Protein AF-A0A3D5K126-F1 (afdb_monomer_lite)

Secondary structure (DSSP, 8-state):
-HHHHHHHHHHHHHTTT--GGGS-GGGT--GGGTT-GGGHHHHHHHTHHHH--GGGGS-TT-TTS---SB--SSPPSSGGGGT--BGGGSGGGS--B-EETT--TT-TTSEEEEBS-EEETTEEGGG-SS-EEEE--S---TT--EEE-HHHHTTEEEEEETTS-EEEEEHHHHHHHHHH---SS-EEEEPP--

Sequence (194 aa):
MKQIGVATRIYATDNQDRFPWQVPSVEGGSADSLGKYKENWVHWQSLSNELSNPKVVRSPRDSNRNQANSFATKKPKGAAGRTVVPFGLKGNYSFSYTIGSEADESKPNNILSATRNIVFGKYNNDSDSKGAIKKLGKRFTGKSTVSWTESLHENQGNILLSDSSVQQASSSKLEQYLVDSSAKDNEMLFPAGK

pLDDT: mean 94.63, std 3.06, range [80.62, 98.31]

Foldseek 3Di:
DLLVLQLQCVVCVVVVQDGQLRDDVVVLGNVVCPPPLLQQLVSVLSSCVSSVALCVQADPLQPQAQRFGHCALDQDPDPSSVPGRHLNPQRLRHGQKKAQSQATLVFQLQFGIKGQQKDFQPDGQLQFARWDKAQLAQDCDDSGAMWGDCSGPHGWMWTQTNPSDIDIDHSVRVSVSRNPGPGGRSIITHGRND

Structure (mmCIF, N/CA/C/O backbone):
data_AF-A0A3D5K126-F1
#
_entry.id   AF-A0A3D5K126-F1
#
loop_
_atom_site.group_PDB
_atom_site.id
_atom_site.type_symbol
_atom_site.label_atom_id
_atom_site.label_alt_id
_atom_site.label_comp_id
_atom_site.label_asym_id
_atom_site.label_entity_id
_atom_site.label_seq_id
_atom_site.pdbx_PDB_ins_code
_atom_site.Cartn_x
_atom_site.Cartn_y
_atom_site.Cartn_z
_atom_site.occupancy
_atom_site.B_iso_or_equiv
_atom_site.auth_seq_id
_atom_site.auth_comp_id
_atom_site.auth_asym_id
_atom_site.auth_atom_id
_atom_site.pdbx_PDB_model_num
ATOM 1 N N . MET A 1 1 ? -8.185 -2.822 -7.812 1.00 90.69 1 MET A N 1
ATOM 2 C CA . MET A 1 1 ? -7.902 -3.707 -6.656 1.00 90.69 1 MET A CA 1
ATOM 3 C C . MET A 1 1 ? -8.057 -5.193 -6.969 1.00 90.69 1 MET A C 1
ATOM 5 O O . MET A 1 1 ? -7.112 -5.900 -6.688 1.00 90.69 1 MET A O 1
ATOM 9 N N . LYS A 1 2 ? -9.131 -5.696 -7.604 1.00 93.44 2 LYS A N 1
ATOM 10 C CA . LYS A 1 2 ? -9.202 -7.139 -7.960 1.00 93.44 2 LYS A CA 1
ATOM 11 C C . LYS A 1 2 ? -7.990 -7.637 -8.767 1.00 93.44 2 LYS A C 1
ATOM 13 O O . LYS A 1 2 ? -7.388 -8.635 -8.409 1.00 93.44 2 LYS A O 1
ATOM 18 N N . GLN A 1 3 ? -7.583 -6.882 -9.791 1.00 94.19 3 GLN A N 1
ATOM 19 C CA . GLN A 1 3 ? -6.365 -7.171 -10.567 1.00 94.19 3 GLN A CA 1
ATOM 20 C C . GLN A 1 3 ? -5.084 -7.160 -9.714 1.00 94.19 3 GLN A C 1
ATOM 22 O O . GLN A 1 3 ? -4.168 -7.913 -10.004 1.00 94.19 3 GLN A O 1
ATOM 27 N N . ILE A 1 4 ? -5.038 -6.344 -8.652 1.00 96.25 4 ILE A N 1
ATOM 28 C CA . ILE A 1 4 ? -3.918 -6.328 -7.704 1.00 96.25 4 ILE A CA 1
ATOM 29 C C . ILE A 1 4 ? -3.858 -7.653 -6.946 1.00 96.25 4 ILE A C 1
ATOM 31 O O . ILE A 1 4 ? -2.803 -8.265 -6.927 1.00 96.25 4 ILE A O 1
ATOM 35 N N . GL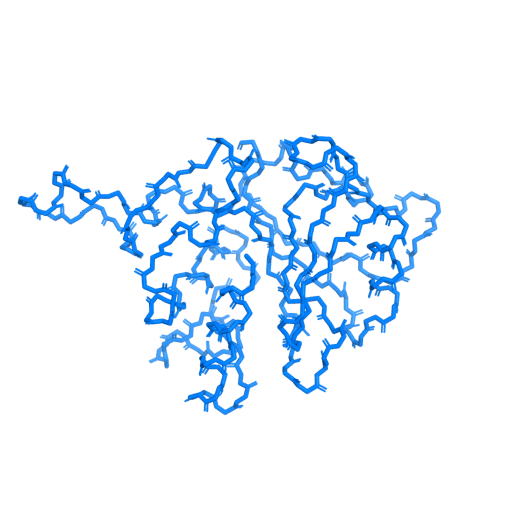Y A 1 5 ? -4.990 -8.105 -6.391 1.00 95.31 5 GLY A N 1
ATOM 36 C CA . GLY A 1 5 ? -5.075 -9.385 -5.681 1.00 95.31 5 GLY A CA 1
ATOM 37 C C . GLY A 1 5 ? -4.636 -10.562 -6.551 1.00 95.31 5 GLY A C 1
ATOM 38 O O . GLY A 1 5 ? -3.767 -11.339 -6.165 1.00 95.31 5 GLY A O 1
ATOM 39 N N . VAL A 1 6 ? -5.167 -10.633 -7.776 1.00 94.75 6 VAL A N 1
ATOM 40 C CA . VAL A 1 6 ? -4.784 -11.672 -8.743 1.00 94.75 6 VAL A CA 1
ATOM 41 C C . VAL A 1 6 ? -3.282 -11.636 -9.026 1.00 94.75 6 VAL A C 1
ATOM 43 O O . VAL A 1 6 ? -2.631 -12.668 -8.917 1.00 94.75 6 VAL A O 1
ATOM 46 N N . ALA A 1 7 ? -2.714 -10.463 -9.318 1.00 96.12 7 ALA A N 1
ATOM 47 C CA . ALA A 1 7 ? -1.281 -10.334 -9.578 1.00 96.12 7 ALA A CA 1
ATOM 48 C C . ALA A 1 7 ? -0.422 -10.744 -8.372 1.00 96.12 7 ALA A C 1
ATOM 50 O O . ALA A 1 7 ? 0.566 -11.450 -8.543 1.00 96.12 7 ALA A O 1
ATOM 51 N N . THR A 1 8 ? -0.812 -10.366 -7.150 1.00 95.44 8 THR A N 1
ATOM 52 C CA . THR A 1 8 ? -0.094 -10.782 -5.936 1.00 95.44 8 THR A CA 1
ATOM 53 C C . THR A 1 8 ? -0.130 -12.288 -5.708 1.00 95.44 8 THR A C 1
ATOM 55 O O . THR A 1 8 ? 0.854 -12.834 -5.225 1.00 95.44 8 THR A O 1
ATOM 58 N N . ARG A 1 9 ? -1.222 -12.969 -6.078 1.00 93.50 9 ARG A N 1
ATOM 59 C CA . ARG A 1 9 ? -1.324 -14.433 -5.962 1.00 93.50 9 ARG A CA 1
ATOM 60 C C . ARG A 1 9 ? -0.564 -15.170 -7.055 1.00 93.50 9 ARG A C 1
ATOM 62 O O . ARG A 1 9 ? 0.047 -16.190 -6.764 1.00 93.50 9 ARG A O 1
ATOM 69 N N . ILE A 1 10 ? -0.561 -14.646 -8.283 1.00 95.00 10 ILE A N 1
ATOM 70 C CA . ILE A 1 10 ? 0.295 -15.171 -9.358 1.00 95.00 10 ILE A CA 1
ATOM 71 C C . ILE A 1 10 ? 1.757 -15.099 -8.909 1.00 95.00 10 ILE A C 1
ATOM 73 O O . ILE A 1 10 ? 2.440 -16.115 -8.909 1.00 95.00 10 ILE A O 1
ATOM 77 N N . TYR A 1 11 ? 2.191 -13.938 -8.406 1.00 96.12 11 TYR A N 1
ATOM 78 C CA . TYR A 1 11 ? 3.535 -13.786 -7.854 1.00 96.12 11 TYR A CA 1
ATOM 79 C C . TYR A 1 11 ? 3.814 -14.797 -6.733 1.00 96.12 11 TYR A C 1
ATOM 81 O O . TYR A 1 11 ? 4.848 -15.456 -6.754 1.00 96.12 11 TYR A O 1
ATOM 89 N N . ALA A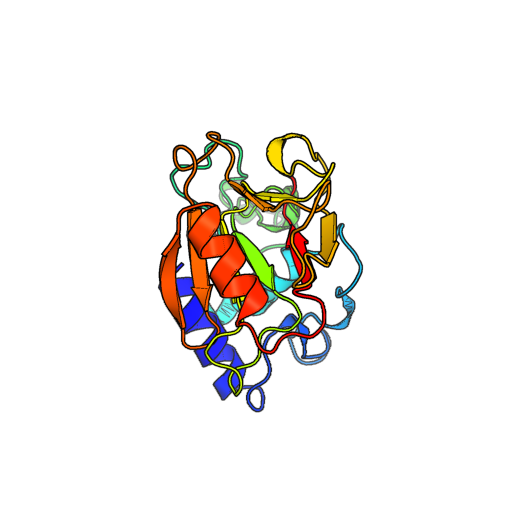 1 12 ? 2.901 -14.940 -5.766 1.00 94.81 12 ALA A N 1
ATOM 90 C CA . ALA A 1 12 ? 3.073 -15.869 -4.648 1.00 94.81 12 ALA A CA 1
ATOM 91 C C . ALA A 1 12 ? 3.214 -17.326 -5.115 1.00 94.81 12 ALA A C 1
ATOM 93 O O . ALA A 1 12 ? 4.108 -18.028 -4.646 1.00 94.81 12 ALA A O 1
ATOM 94 N N . THR A 1 13 ? 2.409 -17.741 -6.098 1.00 94.25 13 THR A N 1
ATOM 95 C CA . THR A 1 13 ? 2.469 -19.086 -6.699 1.00 94.25 13 THR A CA 1
ATOM 96 C C . THR A 1 13 ? 3.865 -19.386 -7.253 1.00 94.25 13 THR A C 1
ATOM 98 O O . THR A 1 13 ? 4.392 -20.478 -7.050 1.00 94.25 13 THR A O 1
ATOM 101 N N . ASP A 1 14 ? 4.499 -18.397 -7.887 1.00 94.31 14 ASP A N 1
ATOM 102 C CA . ASP A 1 14 ? 5.842 -18.533 -8.458 1.00 94.31 14 ASP A CA 1
ATOM 103 C C . ASP A 1 14 ? 6.970 -18.367 -7.415 1.00 94.31 14 ASP A C 1
ATOM 105 O O . ASP A 1 14 ? 8.129 -18.668 -7.699 1.00 94.31 14 ASP A O 1
ATOM 109 N N . ASN A 1 15 ? 6.652 -17.916 -6.194 1.00 95.00 15 ASN A N 1
ATOM 110 C CA . ASN A 1 15 ? 7.618 -17.534 -5.157 1.00 95.00 15 ASN A CA 1
ATOM 111 C C . ASN A 1 15 ? 7.367 -18.220 -3.801 1.00 95.00 15 ASN A C 1
ATOM 113 O O . ASN A 1 15 ? 7.603 -17.626 -2.747 1.00 95.00 15 ASN A O 1
ATOM 117 N N . GLN A 1 16 ? 6.935 -19.486 -3.812 1.00 93.62 16 GLN A N 1
ATOM 118 C CA . GLN A 1 16 ? 6.742 -20.301 -2.598 1.00 93.62 16 GLN A CA 1
ATOM 119 C C . GLN A 1 16 ? 5.742 -19.676 -1.607 1.00 93.62 16 GLN A C 1
ATOM 121 O O . GLN A 1 16 ? 6.031 -19.554 -0.417 1.00 93.62 16 GLN A O 1
ATOM 126 N N . ASP A 1 17 ? 4.592 -19.231 -2.116 1.00 93.25 17 ASP A N 1
ATOM 127 C CA . ASP A 1 17 ? 3.492 -18.608 -1.366 1.00 93.25 17 ASP A CA 1
ATOM 128 C C . ASP A 1 17 ? 3.867 -17.276 -0.680 1.00 93.25 17 ASP A C 1
ATOM 130 O O . ASP A 1 17 ? 3.183 -16.802 0.231 1.00 93.25 17 ASP A O 1
ATOM 134 N N . ARG A 1 18 ? 4.965 -16.639 -1.116 1.00 94.69 18 ARG A N 1
ATOM 135 C CA . ARG A 1 18 ? 5.456 -15.368 -0.563 1.00 94.69 18 ARG A CA 1
ATOM 136 C C . ARG A 1 18 ? 5.094 -14.194 -1.458 1.00 94.69 18 ARG A C 1
ATOM 138 O O . ARG A 1 18 ? 5.371 -14.175 -2.654 1.00 94.69 18 ARG A O 1
ATOM 145 N N . PHE A 1 19 ? 4.554 -13.147 -0.851 1.00 95.75 19 PHE A N 1
ATOM 146 C CA . PHE A 1 19 ? 4.313 -11.875 -1.519 1.00 95.75 19 PHE A CA 1
ATOM 147 C C . PHE A 1 19 ? 5.617 -11.103 -1.785 1.00 95.75 19 PHE A C 1
ATOM 149 O O . PHE A 1 19 ? 6.633 -11.334 -1.123 1.00 95.75 19 PHE A O 1
ATOM 156 N N . PRO A 1 20 ? 5.613 -10.122 -2.708 1.00 96.25 20 PRO A N 1
ATOM 157 C CA . PRO A 1 20 ? 6.837 -9.448 -3.149 1.00 96.25 20 PRO A CA 1
ATOM 158 C C . PRO A 1 20 ? 7.653 -8.804 -2.029 1.00 96.25 20 PRO A C 1
ATOM 160 O O . PRO A 1 20 ? 8.878 -8.774 -2.088 1.00 96.25 20 PRO A O 1
ATOM 163 N N . TRP A 1 21 ? 7.005 -8.268 -0.995 1.00 96.44 21 TRP A N 1
ATOM 164 C CA . TRP A 1 21 ? 7.676 -7.650 0.158 1.00 96.44 21 TRP A CA 1
ATOM 165 C C . TRP A 1 21 ? 8.232 -8.663 1.164 1.00 96.44 21 TRP A C 1
ATOM 167 O O . TRP A 1 21 ? 8.882 -8.271 2.129 1.00 96.44 21 TRP A O 1
ATOM 177 N N . GLN A 1 22 ? 7.994 -9.953 0.945 1.00 96.25 22 GLN A N 1
ATOM 178 C CA . GLN A 1 22 ? 8.561 -11.040 1.730 1.00 96.25 22 GLN A CA 1
ATOM 179 C C . GLN A 1 22 ? 9.773 -11.662 1.034 1.00 96.25 22 GLN A C 1
ATOM 181 O O . GLN A 1 22 ? 10.537 -12.332 1.715 1.00 96.25 22 GLN A O 1
ATOM 186 N N . VAL A 1 23 ? 9.980 -11.434 -0.269 1.00 97.38 23 VAL A N 1
ATOM 187 C CA . VAL A 1 23 ? 11.073 -12.000 -1.084 1.00 97.38 23 VAL A CA 1
ATOM 188 C C . VAL A 1 23 ? 12.217 -10.978 -1.256 1.00 97.38 23 VAL A C 1
ATOM 190 O O . VAL A 1 23 ? 11.932 -9.793 -1.458 1.00 97.38 23 VAL A O 1
ATOM 193 N N . PRO A 1 24 ? 13.506 -11.368 -1.168 1.00 97.31 24 PRO A N 1
ATOM 194 C CA . PRO A 1 24 ? 14.645 -10.471 -1.401 1.00 97.31 24 PRO A CA 1
ATOM 195 C C . PRO A 1 24 ? 14.643 -9.833 -2.797 1.00 97.31 24 PRO A C 1
ATOM 197 O O . PRO A 1 24 ? 14.199 -10.439 -3.770 1.00 97.31 24 PRO A O 1
ATOM 200 N N . SER A 1 25 ? 15.196 -8.625 -2.936 1.00 95.44 25 SER A N 1
ATOM 201 C CA . SER A 1 25 ? 15.248 -7.934 -4.237 1.00 95.44 25 SER A CA 1
ATOM 202 C C . SER A 1 25 ? 16.105 -8.659 -5.276 1.00 95.44 25 SER A C 1
ATOM 204 O O . SER A 1 25 ? 15.803 -8.610 -6.466 1.00 95.44 25 SER A O 1
ATOM 206 N N . VAL A 1 26 ? 17.132 -9.388 -4.829 1.00 96.06 26 VAL A N 1
ATOM 207 C CA . VAL A 1 26 ? 17.982 -10.232 -5.688 1.00 96.06 26 VAL A CA 1
ATOM 208 C C . VAL A 1 26 ? 17.225 -11.404 -6.320 1.00 96.06 26 VAL A C 1
ATOM 210 O O . VAL A 1 26 ? 17.633 -11.889 -7.370 1.00 96.06 26 VAL A O 1
ATOM 213 N N . GLU A 1 27 ? 16.108 -11.815 -5.718 1.00 95.00 27 GLU A N 1
ATOM 214 C CA . GLU A 1 27 ? 15.200 -12.862 -6.207 1.00 95.00 27 GLU A CA 1
ATOM 215 C C . GLU A 1 27 ? 13.976 -12.266 -6.934 1.00 95.00 27 GLU A C 1
ATOM 217 O O . GLU A 1 27 ? 13.033 -12.975 -7.259 1.00 95.00 27 GLU A O 1
ATOM 222 N N . GLY A 1 28 ? 13.969 -10.955 -7.209 1.00 93.69 28 GLY A N 1
ATOM 223 C CA . GLY A 1 28 ? 12.852 -10.269 -7.872 1.00 93.69 28 GLY A CA 1
ATOM 224 C C . GLY A 1 28 ? 11.767 -9.750 -6.922 1.00 93.69 28 GLY A C 1
ATOM 225 O O . GLY A 1 28 ? 10.739 -9.250 -7.375 1.00 93.69 28 GLY A O 1
ATOM 226 N N . GLY A 1 29 ? 11.980 -9.836 -5.609 1.00 96.81 29 GLY A N 1
ATOM 227 C CA . GLY A 1 29 ? 11.100 -9.258 -4.598 1.00 96.81 29 GLY A CA 1
ATOM 228 C C . GLY A 1 29 ? 11.452 -7.820 -4.220 1.00 96.81 29 GLY A C 1
ATOM 229 O O . GLY A 1 29 ? 11.954 -7.028 -5.018 1.00 96.81 29 GLY A O 1
ATOM 230 N N . SER A 1 30 ? 11.128 -7.451 -2.985 1.00 97.50 30 SER A N 1
ATOM 231 C CA . SER A 1 30 ? 11.287 -6.100 -2.430 1.00 97.50 30 SER A CA 1
ATOM 232 C C . SER A 1 30 ? 11.450 -6.075 -0.907 1.00 97.50 30 SER A C 1
ATOM 234 O O . SER A 1 30 ? 11.314 -5.014 -0.297 1.00 97.50 30 SER A O 1
ATOM 236 N N . ALA A 1 31 ? 11.742 -7.213 -0.272 1.00 97.38 31 ALA A N 1
ATOM 237 C CA . ALA A 1 31 ? 11.917 -7.301 1.180 1.00 97.38 31 ALA A CA 1
ATOM 238 C C . ALA A 1 31 ? 12.988 -6.332 1.708 1.00 97.38 31 ALA A C 1
ATOM 240 O O . ALA A 1 31 ? 12.830 -5.765 2.785 1.00 97.38 31 ALA A O 1
ATOM 241 N N . ASP A 1 32 ? 14.022 -6.047 0.912 1.00 97.44 32 ASP A N 1
ATOM 242 C CA . ASP A 1 32 ? 15.083 -5.096 1.266 1.00 97.44 32 ASP A CA 1
ATOM 243 C C . ASP A 1 32 ? 14.589 -3.646 1.411 1.00 97.44 32 ASP A C 1
ATOM 245 O O . ASP A 1 32 ? 15.266 -2.814 2.024 1.00 97.44 32 ASP A O 1
ATOM 249 N N . SER A 1 33 ? 13.423 -3.319 0.845 1.00 97.06 33 SER A N 1
ATOM 250 C CA . SER A 1 33 ? 12.770 -2.009 0.963 1.00 97.06 33 SER A CA 1
ATOM 251 C C . SER A 1 33 ? 11.767 -1.940 2.118 1.00 97.06 33 SER A C 1
ATOM 253 O O . SER A 1 33 ? 11.285 -0.854 2.449 1.00 97.06 33 SER A O 1
ATOM 255 N N . LEU A 1 34 ? 11.474 -3.065 2.780 1.00 95.81 34 LEU A N 1
ATOM 256 C CA . LEU A 1 34 ? 10.560 -3.095 3.916 1.00 95.81 34 LEU A CA 1
ATOM 257 C C . LEU A 1 34 ? 11.096 -2.216 5.062 1.00 95.81 34 LEU A C 1
ATOM 259 O O . LEU A 1 34 ? 12.295 -2.159 5.332 1.00 95.81 34 LEU A O 1
ATOM 263 N N . GLY A 1 35 ? 10.210 -1.466 5.720 1.00 95.44 35 GLY A N 1
ATOM 264 C CA . GLY A 1 35 ? 10.595 -0.504 6.761 1.00 95.44 35 GLY A CA 1
ATOM 265 C C . GLY A 1 35 ? 11.142 0.833 6.232 1.00 95.44 35 GLY A C 1
ATOM 266 O O . GLY A 1 35 ? 11.278 1.789 7.002 1.00 95.44 35 GLY A O 1
ATOM 267 N N . LYS A 1 36 ? 11.396 0.969 4.923 1.00 97.12 36 LYS A N 1
ATOM 268 C CA . LYS A 1 36 ? 11.866 2.216 4.304 1.00 97.12 36 LYS A CA 1
ATOM 269 C C . LYS A 1 36 ? 10.700 2.951 3.655 1.00 97.12 36 LYS A C 1
ATOM 271 O O . LYS A 1 36 ? 10.451 2.813 2.466 1.00 97.12 36 LYS A O 1
ATOM 276 N N . TYR A 1 37 ? 10.027 3.822 4.412 1.00 96.12 37 TYR A N 1
ATOM 277 C CA . TYR A 1 37 ? 8.804 4.494 3.938 1.00 96.12 37 TYR A CA 1
ATOM 278 C C . TYR A 1 37 ? 8.938 5.189 2.570 1.00 96.12 37 TYR A C 1
ATOM 280 O O . TYR A 1 37 ? 7.975 5.228 1.817 1.00 96.12 37 TYR A O 1
ATOM 288 N N . LYS A 1 38 ? 10.119 5.718 2.211 1.00 95.94 38 LYS A N 1
ATOM 289 C CA . LYS A 1 38 ? 10.380 6.367 0.906 1.00 95.94 38 LYS A CA 1
ATOM 290 C C . LYS A 1 38 ? 10.369 5.397 -0.282 1.00 95.94 38 LYS A C 1
ATOM 292 O O . LYS A 1 38 ? 10.277 5.837 -1.425 1.00 95.94 38 LYS A O 1
ATOM 297 N N . GLU A 1 39 ? 10.496 4.107 -0.007 1.00 96.50 39 GLU A N 1
ATOM 298 C CA . GLU A 1 39 ? 10.591 3.014 -0.971 1.00 96.50 39 GLU A CA 1
ATOM 299 C C . GLU A 1 39 ? 9.319 2.158 -1.002 1.00 96.50 39 GLU A C 1
ATOM 301 O O . GLU A 1 39 ? 9.295 1.160 -1.709 1.00 96.50 39 GLU A O 1
ATOM 306 N N . ASN A 1 40 ? 8.228 2.561 -0.332 1.00 97.50 40 ASN A N 1
ATOM 307 C CA . ASN A 1 40 ? 6.959 1.817 -0.363 1.00 97.50 40 ASN A CA 1
ATOM 308 C C . ASN A 1 40 ? 6.469 1.531 -1.800 1.00 97.50 40 ASN A C 1
ATOM 310 O O . ASN A 1 40 ? 5.825 0.517 -2.057 1.00 97.50 40 ASN A O 1
ATOM 314 N N . TRP A 1 41 ? 6.782 2.412 -2.754 1.00 96.62 41 TRP A N 1
ATOM 315 C CA . TRP A 1 41 ? 6.479 2.226 -4.175 1.00 96.62 41 TRP A CA 1
ATOM 316 C C . TRP A 1 41 ? 7.210 1.037 -4.825 1.00 96.62 41 TRP A C 1
ATOM 318 O O . TRP A 1 41 ? 6.697 0.480 -5.793 1.00 96.62 41 TRP A O 1
ATOM 328 N N . VAL A 1 42 ? 8.374 0.626 -4.315 1.00 97.25 42 VAL A N 1
ATOM 329 C CA . VAL A 1 42 ? 9.177 -0.475 -4.875 1.00 97.25 42 VAL A CA 1
ATOM 330 C C . VAL A 1 42 ? 8.414 -1.797 -4.797 1.00 97.25 42 VAL A C 1
ATOM 332 O O . VAL A 1 42 ? 8.452 -2.577 -5.739 1.00 97.25 42 VAL A O 1
ATOM 335 N N . HIS A 1 43 ? 7.621 -2.011 -3.749 1.00 97.31 43 HIS A N 1
ATOM 336 C CA . HIS A 1 43 ? 6.810 -3.222 -3.608 1.00 97.31 43 HIS A CA 1
ATOM 337 C C . HIS A 1 43 ? 5.792 -3.399 -4.749 1.00 97.31 43 HIS A C 1
ATOM 339 O O . HIS A 1 43 ? 5.600 -4.506 -5.245 1.00 97.31 43 HIS A O 1
ATOM 345 N N . TRP A 1 44 ? 5.177 -2.306 -5.220 1.00 97.00 44 TRP A N 1
ATOM 346 C CA . TRP A 1 44 ? 4.317 -2.343 -6.410 1.00 97.00 44 TRP A CA 1
ATOM 347 C C . TRP A 1 44 ? 5.115 -2.514 -7.702 1.00 97.00 44 TRP A C 1
ATOM 349 O O . TRP A 1 44 ? 4.614 -3.106 -8.654 1.00 97.00 44 TRP A O 1
ATOM 359 N N . GLN A 1 45 ? 6.343 -1.993 -7.751 1.00 95.88 45 GLN A N 1
ATOM 360 C CA . GLN A 1 45 ? 7.238 -2.163 -8.895 1.00 95.88 45 GLN A CA 1
ATOM 361 C C . GLN A 1 45 ? 7.677 -3.625 -9.068 1.00 95.88 45 GLN A C 1
ATOM 363 O O . GLN A 1 45 ? 7.781 -4.080 -10.205 1.00 95.88 45 GLN A O 1
ATOM 368 N N . SER A 1 46 ? 7.880 -4.371 -7.980 1.00 96.06 46 SER A N 1
ATOM 369 C CA . SER A 1 46 ? 8.238 -5.795 -8.045 1.00 96.06 46 SER A CA 1
ATOM 370 C C . SER A 1 46 ? 7.145 -6.671 -8.665 1.00 96.06 46 SER A C 1
ATOM 372 O O . SER A 1 46 ? 7.463 -7.718 -9.203 1.00 96.06 46 SER A O 1
ATOM 374 N N . LEU A 1 47 ? 5.889 -6.208 -8.698 1.00 95.88 47 LEU A N 1
ATOM 375 C CA . LEU A 1 47 ? 4.767 -6.868 -9.392 1.00 95.88 47 LEU A CA 1
ATOM 376 C C . LEU A 1 47 ? 4.652 -6.486 -10.878 1.00 95.88 47 LEU A C 1
ATOM 378 O O . LEU A 1 47 ? 3.583 -6.596 -11.483 1.00 95.88 47 LEU A O 1
ATOM 382 N N . SER A 1 48 ? 5.705 -5.918 -11.469 1.00 95.12 48 SER A N 1
ATOM 383 C CA . SER A 1 48 ? 5.629 -5.369 -12.826 1.00 95.12 48 SER A CA 1
ATOM 384 C C . SER A 1 48 ? 5.359 -6.417 -13.908 1.00 95.12 48 SER A C 1
ATOM 386 O O . SER A 1 48 ? 4.698 -6.081 -14.896 1.00 95.12 48 SER A O 1
ATOM 388 N N . ASN A 1 49 ? 5.800 -7.662 -13.708 1.00 93.75 49 ASN A N 1
ATOM 389 C CA . ASN A 1 49 ? 5.585 -8.761 -14.652 1.00 93.75 49 ASN A CA 1
ATOM 390 C C . ASN A 1 49 ? 4.125 -9.252 -14.628 1.00 93.75 49 ASN A C 1
ATOM 392 O O . ASN A 1 49 ? 3.576 -9.623 -15.661 1.00 93.75 49 ASN A O 1
ATOM 396 N N . GLU A 1 50 ? 3.470 -9.169 -13.473 1.00 95.94 50 GLU A N 1
ATOM 397 C CA . GLU A 1 50 ? 2.146 -9.719 -13.186 1.00 95.94 50 GLU A CA 1
ATOM 398 C C . GLU A 1 50 ? 1.056 -8.671 -13.423 1.00 95.94 50 GLU A C 1
ATOM 400 O O . GLU A 1 50 ? -0.037 -8.981 -13.895 1.00 95.94 50 GLU A O 1
ATOM 405 N N . LEU A 1 51 ? 1.343 -7.399 -13.126 1.00 93.38 51 LEU A N 1
ATOM 406 C CA . LEU A 1 51 ? 0.408 -6.299 -13.353 1.00 93.38 51 LEU A CA 1
ATOM 407 C C . LEU A 1 51 ? 0.461 -5.764 -14.782 1.00 93.38 51 LEU A C 1
ATOM 409 O O . LEU A 1 51 ? -0.570 -5.298 -15.269 1.00 93.38 51 LEU A O 1
ATOM 413 N N . SER A 1 52 ? 1.624 -5.797 -15.448 1.00 88.75 52 SER A N 1
ATOM 414 C CA . SER A 1 52 ? 1.944 -5.228 -16.780 1.00 88.75 52 SER A CA 1
ATOM 415 C C . SER A 1 52 ? 1.682 -3.719 -16.975 1.00 88.75 52 SER A C 1
ATOM 417 O O . SER A 1 52 ? 2.376 -3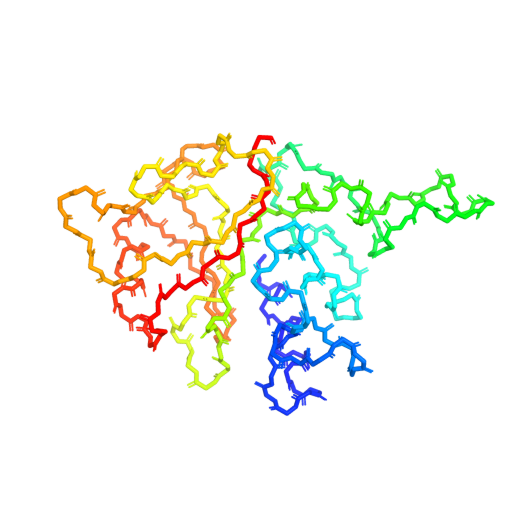.052 -17.741 1.00 88.75 52 SER A O 1
ATOM 419 N N . ASN A 1 53 ? 0.715 -3.139 -16.262 1.00 93.56 53 ASN A N 1
ATOM 420 C CA . ASN A 1 53 ? 0.254 -1.768 -16.390 1.00 93.56 53 ASN A CA 1
ATOM 421 C C . ASN A 1 53 ? 0.143 -1.101 -15.003 1.00 93.56 53 ASN A C 1
ATOM 423 O O . ASN A 1 53 ? -0.734 -1.456 -14.210 1.00 93.56 53 ASN A O 1
ATOM 427 N N . PRO A 1 54 ? 0.950 -0.066 -14.708 1.00 94.75 54 PRO A N 1
ATOM 428 C CA . PRO A 1 54 ? 0.925 0.605 -13.406 1.00 94.75 54 PRO A CA 1
ATOM 429 C C . PRO A 1 54 ? -0.369 1.381 -13.125 1.00 94.75 54 PRO A C 1
ATOM 431 O O . PRO A 1 54 ? -0.624 1.749 -11.981 1.00 94.75 54 PRO A O 1
ATOM 434 N N . LYS A 1 55 ? -1.243 1.604 -14.119 1.00 93.75 55 LYS A N 1
ATOM 435 C CA . LYS A 1 55 ? -2.560 2.222 -13.880 1.00 93.75 55 LYS A CA 1
ATOM 436 C C . LYS A 1 55 ? -3.415 1.417 -12.896 1.00 93.75 55 LYS A C 1
ATOM 438 O O . LYS A 1 55 ? -4.285 1.993 -12.255 1.00 93.75 55 LYS A O 1
ATOM 443 N N . VAL A 1 56 ? -3.156 0.116 -12.750 1.00 94.50 56 VAL A N 1
ATOM 444 C CA . VAL A 1 56 ? -3.912 -0.787 -11.870 1.00 94.50 56 VAL A CA 1
ATOM 445 C C . VAL A 1 56 ? -3.734 -0.455 -10.383 1.00 94.50 56 VAL A C 1
ATOM 447 O O . VAL A 1 56 ? -4.675 -0.629 -9.605 1.00 94.50 56 VAL A O 1
ATOM 450 N N . VAL A 1 57 ? -2.568 0.069 -9.984 1.00 96.19 57 VAL A N 1
ATOM 451 C CA . VAL A 1 57 ? -2.276 0.464 -8.590 1.00 96.19 57 VAL A CA 1
ATOM 452 C C . VAL A 1 57 ? -2.691 1.904 -8.273 1.00 96.19 57 VAL A C 1
ATOM 454 O O . VAL A 1 57 ? -2.458 2.405 -7.171 1.00 96.19 57 VAL A O 1
ATOM 457 N N . ARG A 1 58 ? -3.348 2.579 -9.219 1.00 95.31 58 ARG A N 1
ATOM 458 C CA . ARG A 1 58 ? -3.908 3.919 -9.059 1.00 95.31 58 ARG A CA 1
ATOM 459 C C . ARG A 1 58 ? -5.433 3.850 -9.058 1.00 95.31 58 ARG A C 1
ATOM 461 O O . ARG A 1 58 ? -6.045 3.276 -9.953 1.00 95.31 58 ARG A O 1
ATOM 468 N N . SER A 1 59 ? -6.056 4.501 -8.081 1.00 94.19 59 SER A N 1
ATOM 469 C CA . SER A 1 59 ? -7.509 4.655 -8.058 1.00 94.19 59 SER A CA 1
ATOM 470 C 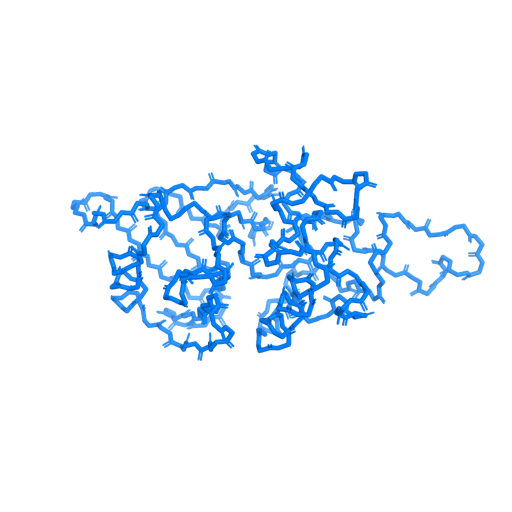C . SER A 1 59 ? -7.940 5.704 -9.087 1.00 94.19 59 SER A C 1
ATOM 472 O O . SER A 1 59 ? -7.361 6.792 -9.109 1.00 94.19 59 SER A O 1
ATOM 474 N N . PRO A 1 60 ? -8.983 5.454 -9.900 1.00 91.75 60 PRO A N 1
ATOM 475 C CA . PRO A 1 60 ? -9.536 6.466 -10.802 1.00 91.75 60 PRO A CA 1
ATOM 476 C C . PRO A 1 60 ? -10.043 7.725 -10.085 1.00 91.75 60 PRO A C 1
ATOM 478 O O . PRO A 1 60 ? -10.053 8.798 -10.678 1.00 91.75 60 PRO A O 1
ATOM 481 N N . ARG A 1 61 ? -10.438 7.606 -8.807 1.00 91.94 61 ARG A N 1
ATOM 482 C CA . ARG A 1 61 ? -10.862 8.737 -7.959 1.00 91.94 61 ARG A CA 1
ATOM 483 C C . ARG A 1 61 ? -9.689 9.569 -7.439 1.00 91.94 61 ARG A C 1
ATOM 485 O O . ARG A 1 61 ? -9.889 10.665 -6.938 1.00 91.94 61 ARG A O 1
ATOM 492 N N . ASP A 1 62 ? -8.468 9.059 -7.561 1.00 93.38 62 ASP A N 1
ATOM 493 C CA . ASP A 1 62 ? -7.264 9.698 -7.049 1.00 93.38 62 ASP A CA 1
ATOM 494 C C . ASP A 1 62 ? -6.559 10.477 -8.167 1.00 93.38 62 ASP A C 1
ATOM 496 O O . ASP A 1 62 ? -5.634 10.007 -8.850 1.00 93.38 62 ASP A O 1
ATOM 500 N N . SER A 1 63 ? -7.063 11.688 -8.401 1.00 89.56 63 SER A N 1
ATOM 501 C CA . SER A 1 63 ? -6.574 12.597 -9.441 1.00 89.56 63 SER A CA 1
ATOM 502 C C . SER A 1 63 ? -5.144 13.074 -9.191 1.00 89.56 63 SER A C 1
ATOM 504 O O . SER A 1 63 ? -4.432 13.363 -10.148 1.00 89.56 63 SER A O 1
ATOM 506 N N . ASN A 1 64 ? -4.698 13.087 -7.933 1.00 87.75 64 ASN A N 1
ATOM 507 C CA . ASN A 1 64 ? -3.425 13.679 -7.507 1.00 87.75 64 ASN A CA 1
ATOM 508 C C . ASN A 1 64 ? -2.219 12.744 -7.710 1.00 87.75 64 ASN A C 1
ATOM 510 O O . ASN A 1 64 ? -1.139 12.972 -7.167 1.00 87.75 64 ASN A O 1
ATOM 514 N N . ARG A 1 65 ? -2.395 11.656 -8.465 1.00 93.12 65 ARG A N 1
ATOM 515 C CA . ARG A 1 65 ? -1.370 10.634 -8.693 1.00 93.12 65 ARG A CA 1
ATOM 516 C C . ARG A 1 65 ? -0.639 10.810 -10.003 1.00 93.12 65 ARG A C 1
ATOM 518 O O . ARG A 1 65 ? -1.220 11.183 -11.021 1.00 93.12 65 ARG A O 1
ATOM 525 N N . ASN A 1 66 ? 0.635 10.430 -9.984 1.00 92.00 66 ASN A N 1
ATOM 526 C CA . ASN A 1 66 ? 1.425 10.293 -11.194 1.00 92.00 66 ASN A CA 1
ATOM 527 C C . ASN A 1 66 ? 0.792 9.234 -12.106 1.00 92.00 66 ASN A C 1
ATOM 529 O O . ASN A 1 66 ? 0.579 8.090 -11.704 1.00 92.00 66 ASN A O 1
ATOM 533 N N . GLN A 1 67 ? 0.503 9.613 -13.349 1.00 91.62 67 GLN A N 1
ATOM 534 C CA . GLN A 1 67 ? -0.100 8.722 -14.337 1.00 91.62 67 GLN A CA 1
ATOM 535 C C . GLN A 1 67 ? 0.980 7.899 -15.043 1.00 91.62 67 GLN A C 1
ATOM 537 O O . GLN A 1 67 ? 1.202 8.040 -16.245 1.00 91.62 67 GLN A O 1
ATOM 542 N N . ALA A 1 68 ? 1.689 7.068 -14.281 1.00 94.50 68 ALA A N 1
ATOM 543 C CA . ALA A 1 68 ? 2.703 6.191 -14.841 1.00 94.50 68 ALA A CA 1
ATOM 544 C C . ALA A 1 68 ? 2.096 5.273 -15.916 1.00 94.50 68 ALA A C 1
ATOM 546 O O . ALA A 1 68 ? 0.957 4.815 -15.792 1.00 94.50 68 ALA A O 1
ATOM 547 N N . ASN A 1 69 ? 2.864 5.001 -16.969 1.00 94.75 69 ASN A N 1
ATOM 548 C CA . ASN A 1 69 ? 2.499 4.052 -18.028 1.00 94.75 69 ASN A CA 1
ATOM 549 C C . ASN A 1 69 ? 3.516 2.912 -18.184 1.00 94.75 69 ASN A C 1
ATOM 551 O O . ASN A 1 69 ? 3.340 2.044 -19.029 1.00 94.75 69 ASN A O 1
ATOM 555 N N . SER A 1 70 ? 4.562 2.908 -17.360 1.00 94.56 70 SER A N 1
ATOM 556 C CA . SER A 1 70 ? 5.565 1.854 -17.270 1.00 94.56 70 SER A CA 1
ATOM 557 C C . SER A 1 70 ? 6.084 1.775 -15.839 1.00 94.56 70 SER A C 1
ATOM 559 O O . SER A 1 70 ? 6.214 2.802 -15.171 1.00 94.56 70 SER A O 1
ATOM 561 N N . PHE A 1 71 ? 6.449 0.575 -15.391 1.00 95.19 71 PHE A N 1
ATOM 562 C CA . PHE A 1 71 ? 7.111 0.352 -14.106 1.00 95.19 71 PHE A CA 1
ATOM 563 C C . PHE A 1 71 ? 8.582 0.799 -14.071 1.00 95.19 71 PHE A C 1
ATOM 565 O O . PHE A 1 71 ? 9.269 0.556 -13.086 1.00 95.19 71 PHE A O 1
ATOM 572 N N . ALA A 1 72 ? 9.087 1.497 -15.093 1.00 94.94 72 ALA A N 1
ATOM 573 C CA . ALA A 1 72 ? 10.442 2.041 -15.084 1.00 94.94 72 ALA A CA 1
ATOM 574 C C . ALA A 1 72 ? 10.714 2.946 -13.862 1.00 94.94 72 ALA A C 1
ATOM 576 O O . ALA A 1 72 ? 9.871 3.748 -13.447 1.00 94.94 72 ALA A O 1
ATOM 577 N N . THR A 1 73 ? 11.930 2.868 -13.315 1.00 93.94 73 THR A N 1
ATOM 578 C CA . THR A 1 73 ? 12.358 3.719 -12.189 1.00 93.94 73 THR A CA 1
ATOM 579 C C . THR A 1 73 ? 12.625 5.156 -12.626 1.00 93.94 73 THR A C 1
ATOM 581 O O . THR A 1 73 ? 12.282 6.110 -11.934 1.00 93.94 73 THR A O 1
ATOM 584 N N . LYS A 1 74 ? 13.248 5.329 -13.793 1.00 93.81 74 LYS A N 1
ATOM 585 C CA . LYS A 1 74 ? 13.627 6.633 -14.349 1.00 93.81 74 LYS A CA 1
ATOM 586 C C . LYS A 1 74 ? 13.218 6.710 -15.808 1.00 93.81 74 LYS A C 1
ATOM 588 O O . LYS A 1 74 ? 12.936 5.698 -16.445 1.00 93.81 74 LYS A O 1
ATOM 593 N N . LYS A 1 75 ? 13.202 7.932 -16.334 1.00 92.81 75 LYS A N 1
ATOM 594 C CA . LYS A 1 75 ? 12.907 8.193 -17.740 1.00 92.81 75 LYS A CA 1
ATOM 595 C C . LYS A 1 75 ? 13.976 7.519 -18.612 1.00 92.81 75 LYS A C 1
ATOM 597 O O . LYS A 1 75 ? 15.155 7.828 -18.425 1.00 92.81 75 LYS A O 1
ATOM 602 N N . PRO A 1 76 ? 13.602 6.616 -19.537 1.00 91.19 76 PRO A N 1
ATOM 603 C CA . PRO A 1 76 ? 14.554 6.030 -20.470 1.00 91.19 76 PRO A CA 1
ATOM 604 C C . PRO A 1 76 ? 15.206 7.110 -21.337 1.00 91.19 76 PRO A C 1
ATOM 606 O O . PRO A 1 76 ? 14.599 8.146 -21.622 1.00 91.19 76 PRO A O 1
ATOM 609 N N . LYS A 1 77 ? 16.443 6.871 -21.776 1.00 91.06 77 LYS A N 1
ATOM 610 C CA . LYS A 1 77 ? 17.109 7.740 -22.754 1.00 91.06 77 LYS A CA 1
ATOM 611 C C . LYS A 1 77 ? 16.533 7.505 -24.160 1.00 91.06 77 LYS A C 1
ATOM 613 O O . LYS A 1 77 ? 15.969 6.452 -24.445 1.00 91.06 77 LYS A O 1
ATOM 618 N N . GLY A 1 78 ? 16.703 8.483 -25.050 1.00 89.38 78 GLY A N 1
ATOM 619 C CA . GLY A 1 78 ? 16.317 8.367 -26.460 1.00 89.38 78 GLY A CA 1
ATOM 620 C C . GLY A 1 78 ? 14.808 8.478 -26.714 1.00 89.38 78 GLY A C 1
ATOM 621 O O . GLY A 1 78 ? 14.067 9.052 -25.915 1.00 89.38 78 GLY A O 1
ATOM 622 N N . ALA A 1 79 ? 14.353 7.953 -27.857 1.00 86.75 79 ALA A N 1
ATOM 623 C CA . ALA A 1 79 ? 12.979 8.124 -28.338 1.00 86.75 79 ALA A CA 1
ATOM 624 C C . ALA A 1 79 ? 11.919 7.573 -27.365 1.00 86.75 79 ALA A C 1
ATOM 626 O O . ALA A 1 79 ? 10.887 8.212 -27.173 1.00 86.75 79 ALA A O 1
ATOM 627 N N . ALA A 1 80 ? 12.211 6.458 -26.684 1.00 83.81 80 ALA A N 1
ATOM 628 C CA . ALA A 1 80 ? 11.340 5.868 -25.664 1.00 83.81 80 ALA A CA 1
ATOM 629 C C . ALA A 1 80 ? 11.063 6.825 -24.491 1.00 83.81 80 ALA A C 1
ATOM 631 O O . ALA A 1 80 ? 9.963 6.854 -23.941 1.00 83.81 80 ALA A O 1
ATOM 632 N N . GLY A 1 81 ? 12.024 7.688 -24.145 1.00 87.00 81 GLY A N 1
ATOM 633 C CA . GLY A 1 81 ? 11.823 8.722 -23.134 1.00 87.00 81 GLY A CA 1
ATOM 634 C C . GLY A 1 81 ? 10.729 9.726 -23.506 1.00 87.00 81 GLY A C 1
ATOM 635 O O . GLY A 1 81 ? 10.192 10.384 -22.626 1.00 87.00 81 GLY A O 1
ATOM 636 N N . ARG A 1 82 ? 10.346 9.873 -24.778 1.00 87.12 82 ARG A N 1
ATOM 637 C CA . ARG A 1 82 ? 9.293 10.827 -25.170 1.00 87.12 82 ARG A CA 1
ATOM 638 C C . ARG A 1 82 ? 7.894 10.373 -24.756 1.00 87.12 82 ARG A C 1
ATOM 640 O O . ARG A 1 82 ? 7.036 11.223 -24.557 1.00 87.12 82 ARG A O 1
ATOM 647 N N . THR A 1 83 ? 7.680 9.068 -24.608 1.00 91.44 83 THR A N 1
ATOM 648 C CA . THR A 1 83 ? 6.360 8.479 -24.339 1.00 91.44 83 THR A CA 1
ATOM 649 C C . THR A 1 83 ? 6.267 7.818 -22.968 1.00 91.44 83 THR A C 1
ATOM 651 O O . THR A 1 83 ? 5.171 7.710 -22.423 1.00 91.44 83 THR A O 1
ATOM 654 N N . VAL A 1 84 ? 7.389 7.398 -22.376 1.00 93.00 84 VAL A N 1
ATOM 655 C CA . VAL A 1 84 ? 7.398 6.729 -21.070 1.00 93.00 84 VAL A CA 1
ATOM 656 C C . VAL A 1 84 ? 7.259 7.734 -19.924 1.00 93.00 84 VAL A C 1
ATOM 658 O O . VAL A 1 84 ? 8.096 8.621 -19.742 1.00 93.00 84 VAL A O 1
ATOM 661 N N . VAL A 1 85 ? 6.232 7.528 -19.100 1.00 94.50 85 VAL A N 1
ATOM 662 C CA . VAL A 1 85 ? 6.042 8.134 -17.778 1.00 94.50 85 VAL A CA 1
ATOM 663 C C . VAL A 1 85 ? 6.411 7.073 -16.732 1.00 94.50 85 VAL A C 1
ATOM 665 O O . VAL A 1 85 ? 5.623 6.150 -16.498 1.00 94.50 85 VAL A O 1
ATOM 668 N N . PRO A 1 86 ? 7.607 7.160 -16.119 1.00 94.94 86 PRO A N 1
ATOM 669 C CA . PRO A 1 86 ? 8.101 6.137 -15.203 1.00 94.94 86 PRO A CA 1
ATOM 670 C C . PRO A 1 86 ? 7.316 6.123 -13.892 1.00 94.94 86 PRO A C 1
ATOM 672 O O . PRO A 1 86 ? 7.008 7.177 -13.326 1.00 94.94 86 PRO A O 1
ATOM 675 N N . PHE A 1 87 ? 7.076 4.929 -13.363 1.00 95.25 87 PHE A N 1
ATOM 676 C CA . PHE A 1 87 ? 6.494 4.730 -12.041 1.00 95.25 87 PHE A CA 1
ATOM 677 C C . PHE A 1 87 ? 7.387 5.294 -10.927 1.00 95.25 87 PHE A C 1
ATOM 679 O O . PHE A 1 87 ? 6.905 6.018 -10.055 1.00 95.25 87 PHE A O 1
ATOM 686 N N . GLY A 1 88 ? 8.703 5.078 -11.006 1.00 94.00 88 GLY A N 1
ATOM 687 C CA . GLY A 1 88 ? 9.652 5.578 -10.005 1.00 94.00 88 GLY A CA 1
ATOM 688 C C . GLY A 1 88 ? 9.901 7.090 -10.049 1.00 94.00 88 GLY A C 1
ATOM 689 O O . GLY A 1 88 ? 10.488 7.630 -9.117 1.00 94.00 88 GLY A O 1
ATOM 690 N N . LEU A 1 89 ? 9.412 7.810 -11.073 1.00 92.31 89 LEU A N 1
ATOM 691 C CA . LEU A 1 89 ? 9.651 9.255 -11.222 1.00 92.31 89 LEU A CA 1
ATOM 692 C C . LEU A 1 89 ? 9.128 10.063 -10.025 1.00 92.31 89 LEU A C 1
ATOM 694 O O . LEU A 1 89 ? 9.730 11.062 -9.634 1.00 92.31 89 LEU A O 1
ATOM 698 N N . LYS A 1 90 ? 7.989 9.642 -9.470 1.00 91.88 90 LYS A N 1
ATOM 699 C CA . LYS A 1 90 ? 7.338 10.277 -8.319 1.00 91.88 90 LYS A CA 1
ATOM 700 C C . LYS A 1 90 ? 7.189 9.324 -7.123 1.00 91.88 90 LYS A C 1
ATOM 702 O O . LYS A 1 90 ? 6.556 9.693 -6.137 1.00 91.88 90 LYS A O 1
ATOM 707 N N . GLY A 1 91 ? 7.777 8.125 -7.203 1.00 94.75 91 GLY A N 1
ATOM 708 C CA . GLY A 1 91 ? 7.787 7.109 -6.146 1.00 94.75 91 GLY A CA 1
ATOM 709 C C . GLY A 1 91 ? 6.419 6.920 -5.490 1.00 94.75 91 GLY A C 1
ATOM 710 O O . GLY A 1 91 ? 5.459 6.498 -6.133 1.00 94.75 91 GLY A O 1
ATOM 711 N N . ASN A 1 92 ? 6.313 7.304 -4.217 1.00 96.62 92 ASN A N 1
ATOM 712 C CA . ASN A 1 92 ? 5.100 7.156 -3.408 1.00 96.62 92 ASN A CA 1
ATOM 713 C C . ASN A 1 92 ? 3.867 7.947 -3.881 1.00 96.62 92 ASN A C 1
ATOM 715 O O . ASN A 1 92 ? 2.785 7.743 -3.340 1.00 96.62 92 ASN A O 1
ATOM 719 N N . TYR A 1 93 ? 3.984 8.806 -4.893 1.00 95.62 93 TYR A N 1
ATOM 720 C CA . TYR A 1 93 ? 2.843 9.458 -5.556 1.00 95.62 93 TYR A CA 1
ATOM 721 C C . TYR A 1 93 ? 2.309 8.684 -6.767 1.00 95.62 93 TYR A C 1
ATOM 723 O O . TYR A 1 93 ? 1.394 9.154 -7.445 1.00 95.62 93 TYR A O 1
ATOM 731 N N . SER A 1 94 ? 2.882 7.529 -7.103 1.00 95.56 94 SER A N 1
ATOM 732 C CA . SER A 1 94 ? 2.470 6.760 -8.283 1.00 95.56 94 SER A CA 1
ATOM 733 C C . SER A 1 94 ? 1.347 5.758 -8.005 1.00 95.56 94 SER A C 1
ATOM 735 O O . SER A 1 94 ? 0.841 5.149 -8.943 1.00 95.56 94 SER A O 1
ATOM 737 N N . PHE A 1 95 ? 0.914 5.602 -6.748 1.00 96.44 95 PHE A N 1
ATOM 738 C CA . PHE A 1 95 ? -0.084 4.605 -6.359 1.00 96.44 95 PHE A CA 1
ATOM 739 C C . PHE A 1 95 ? -1.061 5.108 -5.284 1.00 96.44 95 PHE A C 1
ATOM 741 O O . PHE A 1 95 ? -0.761 6.018 -4.508 1.00 96.44 95 PHE A O 1
ATOM 748 N N . SER A 1 96 ? -2.256 4.520 -5.245 1.00 96.88 96 SER A N 1
ATOM 749 C CA . SER A 1 96 ? -3.387 4.951 -4.399 1.00 96.88 96 SER A CA 1
ATOM 750 C C . SER A 1 96 ? -3.769 3.957 -3.312 1.00 96.88 96 SER A C 1
ATOM 752 O O . SER A 1 96 ? -4.698 4.226 -2.548 1.00 96.88 96 SER A O 1
ATOM 754 N N . TYR A 1 97 ? -3.102 2.809 -3.270 1.00 97.44 97 TYR A N 1
ATOM 755 C CA . TYR A 1 97 ? -3.461 1.710 -2.388 1.00 97.44 97 TYR A CA 1
ATOM 756 C C . TYR A 1 97 ? -2.304 1.366 -1.452 1.00 97.44 97 TYR A C 1
ATOM 758 O O . TYR A 1 97 ? -1.154 1.289 -1.881 1.00 97.44 97 TYR A O 1
ATOM 766 N N . THR A 1 98 ? -2.596 1.197 -0.168 1.00 98.06 98 THR A N 1
ATOM 767 C CA . THR A 1 98 ? -1.609 0.791 0.837 1.00 98.06 98 THR A CA 1
ATOM 768 C C . THR A 1 98 ? -1.155 -0.647 0.603 1.00 98.06 98 THR A C 1
ATOM 770 O O . THR A 1 98 ? -1.800 -1.387 -0.136 1.00 98.06 98 THR A O 1
ATOM 773 N N . ILE A 1 99 ? -0.070 -1.062 1.246 1.00 98.19 99 ILE A N 1
ATOM 774 C CA . ILE A 1 99 ? 0.331 -2.474 1.320 1.00 98.19 99 ILE A CA 1
ATOM 775 C C . ILE A 1 99 ? 0.302 -2.898 2.782 1.00 98.19 99 ILE A C 1
ATOM 777 O O . ILE A 1 99 ? 0.876 -2.204 3.617 1.00 98.19 99 ILE A O 1
ATOM 781 N N . GLY A 1 100 ? -0.357 -4.008 3.094 1.00 97.88 100 GLY A N 1
ATOM 782 C CA . GLY A 1 100 ? -0.259 -4.671 4.389 1.00 97.88 100 GLY A CA 1
ATOM 783 C C . GLY A 1 100 ? 0.959 -5.589 4.404 1.00 97.88 100 GLY A C 1
ATOM 784 O O . GLY A 1 100 ? 0.942 -6.628 3.749 1.00 97.88 100 GLY A O 1
ATOM 785 N N . SER A 1 101 ? 2.019 -5.230 5.133 1.00 96.88 101 SER A N 1
ATOM 786 C CA . SER A 1 101 ? 3.272 -6.012 5.135 1.00 96.88 101 SER A CA 1
ATOM 787 C C . SER A 1 101 ? 3.119 -7.401 5.757 1.00 96.88 101 SER A C 1
ATOM 789 O O . SER A 1 101 ? 3.886 -8.309 5.451 1.00 96.88 101 SER A O 1
ATOM 791 N N . GLU A 1 102 ? 2.100 -7.574 6.596 1.00 96.06 102 GLU A N 1
ATOM 792 C CA . GLU A 1 102 ? 1.769 -8.824 7.287 1.00 96.06 102 GLU A CA 1
ATOM 793 C C . GLU A 1 102 ? 0.700 -9.655 6.560 1.00 96.06 102 GLU A C 1
ATOM 795 O O . GLU A 1 102 ? 0.174 -10.628 7.115 1.00 96.06 102 GLU A O 1
ATOM 800 N N . ALA A 1 103 ? 0.325 -9.258 5.343 1.00 94.69 103 ALA A N 1
ATOM 801 C CA . ALA A 1 103 ? -0.519 -10.082 4.497 1.00 94.69 103 ALA A CA 1
ATOM 802 C C . ALA A 1 103 ? 0.234 -11.341 4.063 1.00 94.69 103 ALA A C 1
ATOM 804 O O . ALA A 1 103 ? 1.445 -11.322 3.839 1.00 94.69 103 ALA A O 1
ATOM 805 N N . ASP A 1 104 ? -0.508 -12.435 3.991 1.00 91.12 104 ASP A N 1
ATOM 806 C CA . ASP A 1 104 ? 0.009 -13.785 3.816 1.00 91.12 104 ASP A CA 1
ATOM 807 C C . ASP A 1 104 ? -1.102 -14.625 3.184 1.00 91.12 104 ASP A C 1
ATOM 809 O O . ASP A 1 104 ? -2.260 -14.522 3.607 1.00 91.12 104 ASP A O 1
ATOM 813 N N . GLU A 1 105 ? -0.776 -15.427 2.173 1.00 88.94 105 GLU A N 1
ATOM 814 C CA . GLU A 1 105 ? -1.756 -16.246 1.456 1.00 88.94 105 GLU A CA 1
ATOM 815 C C . GLU A 1 105 ? -2.444 -17.277 2.370 1.00 88.94 105 GLU A C 1
ATOM 817 O O . GLU A 1 105 ? -3.636 -17.545 2.211 1.00 88.94 105 GLU A O 1
ATOM 822 N N . SER A 1 106 ? -1.752 -17.765 3.405 1.00 91.31 106 SER A N 1
ATOM 823 C CA . SER A 1 106 ? -2.317 -18.674 4.412 1.00 91.31 106 SER A CA 1
ATOM 824 C C . SER A 1 106 ? -3.278 -17.990 5.395 1.00 91.31 106 SER A C 1
ATOM 826 O O . SER A 1 106 ? -3.996 -18.664 6.136 1.00 91.31 106 SER A O 1
ATOM 828 N N . LYS A 1 107 ? -3.317 -16.650 5.414 1.00 94.00 107 LYS A N 1
ATOM 829 C CA . LYS A 1 107 ? -4.162 -15.831 6.298 1.00 94.00 107 LYS A CA 1
ATOM 830 C C . LYS A 1 107 ? -5.138 -15.010 5.452 1.00 94.00 107 LYS A C 1
ATOM 832 O O . LYS A 1 107 ? -4.937 -13.802 5.270 1.00 94.00 107 LYS A O 1
ATOM 837 N N . PRO A 1 108 ? -6.209 -15.642 4.938 1.00 92.19 108 PRO A N 1
ATOM 838 C CA . PRO A 1 108 ? -7.077 -15.064 3.912 1.00 92.19 108 PRO A CA 1
ATOM 839 C C . PRO A 1 108 ? -7.758 -13.764 4.346 1.00 92.19 108 PRO A C 1
ATOM 841 O O . PRO A 1 108 ? -8.023 -12.914 3.505 1.00 92.19 108 PRO A O 1
ATOM 844 N N . ASN A 1 109 ? -8.007 -13.590 5.648 1.00 94.12 109 ASN A N 1
ATOM 845 C CA . ASN A 1 109 ? -8.678 -12.419 6.210 1.00 94.12 109 ASN A CA 1
ATOM 846 C C . ASN A 1 109 ? -7.741 -11.243 6.540 1.00 94.12 109 ASN A C 1
ATOM 848 O O . ASN A 1 109 ? -8.229 -10.188 6.949 1.00 94.12 109 ASN A O 1
ATOM 852 N N . ASN A 1 110 ? -6.422 -11.392 6.377 1.00 96.62 110 ASN A N 1
ATOM 853 C CA . ASN A 1 110 ? -5.501 -10.273 6.551 1.00 96.62 110 ASN A CA 1
ATOM 854 C C . ASN A 1 110 ? -5.713 -9.245 5.435 1.00 96.62 110 ASN A C 1
ATOM 856 O O . ASN A 1 110 ? -5.973 -9.587 4.281 1.00 96.62 110 ASN A O 1
ATOM 860 N N . ILE A 1 111 ? -5.574 -7.966 5.778 1.00 97.75 111 ILE A N 1
ATOM 861 C CA . ILE A 1 111 ? -5.646 -6.890 4.792 1.00 97.75 111 ILE A CA 1
ATOM 862 C C . ILE A 1 111 ? -4.340 -6.869 3.997 1.00 97.75 111 ILE A C 1
ATOM 864 O O . ILE A 1 111 ? -3.288 -6.540 4.540 1.00 97.75 111 ILE A O 1
ATOM 868 N N . LEU A 1 112 ? -4.425 -7.163 2.701 1.00 97.75 112 LEU A N 1
ATOM 869 C CA . LEU A 1 112 ? -3.317 -7.051 1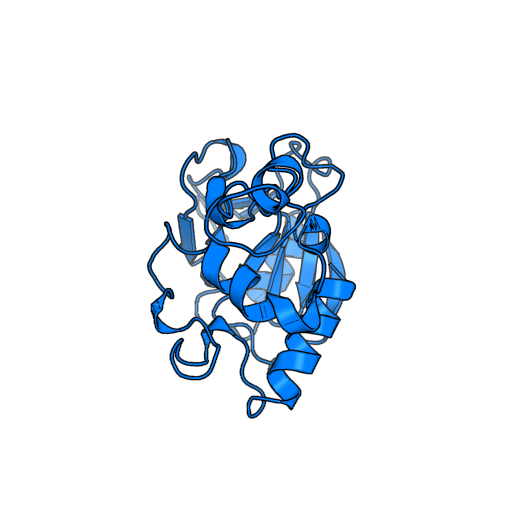.753 1.00 97.75 112 LEU A CA 1
ATOM 870 C C . LEU A 1 112 ? -3.141 -5.616 1.274 1.00 97.75 112 LEU A C 1
ATOM 872 O O . LEU A 1 112 ? -2.022 -5.127 1.142 1.00 97.75 112 LEU A O 1
ATOM 876 N N . SER A 1 113 ? -4.240 -4.914 1.021 1.00 98.12 113 SER A N 1
ATOM 877 C CA . SER A 1 113 ? -4.193 -3.541 0.535 1.00 98.12 113 SER A CA 1
ATOM 878 C C . SER A 1 113 ? -5.480 -2.803 0.868 1.00 98.12 113 SER A C 1
ATOM 880 O O . SER A 1 113 ? -6.548 -3.401 0.953 1.00 98.12 113 SER A O 1
ATOM 882 N N . ALA A 1 114 ? -5.410 -1.491 1.033 1.00 97.75 114 ALA A N 1
ATOM 883 C CA . ALA A 1 114 ? -6.574 -0.652 1.265 1.00 97.75 114 ALA A CA 1
ATOM 884 C C . ALA A 1 114 ? -6.467 0.646 0.465 1.00 97.75 114 ALA A C 1
ATOM 886 O O . ALA A 1 114 ? -5.377 1.055 0.063 1.00 97.75 114 ALA A O 1
ATOM 887 N N . THR A 1 115 ? -7.581 1.332 0.224 1.00 96.94 115 THR A N 1
ATOM 888 C CA . THR A 1 115 ? -7.526 2.711 -0.275 1.00 96.94 115 THR A CA 1
ATOM 889 C C . THR A 1 115 ? -6.722 3.577 0.691 1.00 96.94 115 THR A C 1
ATOM 891 O O . THR A 1 115 ? -6.744 3.395 1.902 1.00 96.94 115 THR A O 1
ATOM 894 N N . ARG A 1 116 ? -5.939 4.517 0.168 1.00 96.44 116 ARG A N 1
ATOM 895 C CA . ARG A 1 116 ? -4.995 5.270 1.004 1.00 96.44 116 ARG A CA 1
ATOM 896 C C . ARG A 1 116 ? -5.646 6.261 1.977 1.00 96.44 116 ARG A C 1
ATOM 898 O O . ARG A 1 116 ? -4.925 6.823 2.791 1.00 96.44 116 ARG A O 1
ATOM 905 N N . ASN A 1 117 ? -6.925 6.604 1.808 1.00 95.50 117 ASN A N 1
ATOM 906 C CA . ASN A 1 117 ? -7.611 7.714 2.485 1.00 95.50 117 ASN A CA 1
ATOM 907 C C . ASN A 1 117 ? -7.951 7.374 3.948 1.00 95.50 117 ASN A C 1
ATOM 909 O O . ASN A 1 117 ? -9.075 7.582 4.388 1.00 95.50 117 ASN A O 1
ATOM 913 N N . ILE A 1 118 ? -6.995 6.798 4.679 1.00 97.25 118 ILE A N 1
ATOM 914 C CA . ILE A 1 118 ? -7.143 6.356 6.065 1.00 97.25 118 ILE A CA 1
ATOM 915 C C . ILE A 1 118 ? -6.548 7.410 6.996 1.00 97.25 118 ILE A C 1
ATOM 917 O O . ILE A 1 118 ? -5.446 7.928 6.780 1.00 97.25 118 ILE A O 1
ATOM 921 N N . VAL A 1 119 ? -7.274 7.667 8.075 1.00 96.62 119 VAL A N 1
ATOM 922 C CA . VAL A 1 119 ? -6.808 8.344 9.280 1.00 96.62 119 VAL A CA 1
ATOM 923 C C . VAL A 1 119 ? -6.638 7.294 10.365 1.00 96.62 119 VAL A C 1
ATOM 925 O O . VAL A 1 119 ? -7.496 6.432 10.546 1.00 96.62 119 VAL A O 1
ATOM 928 N N . PHE A 1 120 ? -5.528 7.370 11.090 1.00 96.19 120 PHE A N 1
ATOM 929 C CA . PHE A 1 120 ? -5.260 6.530 12.248 1.00 96.19 120 PHE A CA 1
ATOM 930 C C . PHE A 1 120 ? -4.675 7.366 13.389 1.00 96.19 120 PHE A C 1
ATOM 932 O O . PHE A 1 120 ? -3.560 7.894 13.298 1.00 96.19 120 PHE A O 1
ATOM 939 N N . GLY A 1 121 ? -5.431 7.504 14.477 1.00 93.38 121 GLY A N 1
ATOM 940 C CA . GLY A 1 121 ? -5.100 8.397 15.583 1.00 93.38 121 GLY A CA 1
ATOM 941 C C . GLY A 1 121 ? -4.836 9.827 15.102 1.00 93.38 121 GLY A C 1
ATOM 942 O O . GLY A 1 121 ? -5.720 10.489 14.572 1.00 93.38 121 GLY A O 1
ATOM 943 N N . LYS A 1 122 ? -3.603 10.321 15.276 1.00 93.69 122 LYS A N 1
ATOM 944 C CA . LYS A 1 122 ? -3.190 11.659 14.799 1.00 93.69 122 LYS A CA 1
ATOM 945 C C . LYS A 1 122 ? -2.689 11.680 13.353 1.00 93.69 122 LYS A C 1
ATOM 947 O O . LYS A 1 122 ? -2.407 12.751 12.823 1.00 93.69 122 LYS A O 1
ATOM 952 N N . TYR A 1 123 ? -2.480 10.518 12.745 1.00 96.00 123 TYR A N 1
ATOM 953 C CA . TYR A 1 123 ? -1.966 10.428 11.389 1.00 96.00 123 TYR A CA 1
ATOM 954 C C . TYR A 1 123 ? -3.117 10.520 10.392 1.00 96.00 123 TYR A C 1
ATOM 956 O O . TYR A 1 123 ? -4.034 9.708 10.437 1.00 96.00 123 TYR A O 1
ATOM 964 N N . ASN A 1 124 ? -3.040 11.483 9.477 1.00 96.62 124 ASN A N 1
ATOM 965 C CA . ASN A 1 124 ? -3.942 11.598 8.340 1.00 96.62 124 ASN A CA 1
ATOM 966 C C . ASN A 1 124 ? -3.125 11.476 7.056 1.00 96.62 124 ASN A C 1
ATOM 968 O O . ASN A 1 124 ? -2.323 12.367 6.752 1.00 96.62 124 ASN A O 1
ATOM 972 N N . ASN A 1 125 ? -3.342 10.397 6.301 1.00 96.75 125 ASN A N 1
ATOM 973 C CA . ASN A 1 125 ? -2.567 10.165 5.094 1.00 96.75 125 ASN A CA 1
ATOM 974 C C . ASN A 1 125 ? -2.757 11.269 4.043 1.00 96.75 125 ASN A C 1
ATOM 976 O O . ASN A 1 125 ? -1.790 11.636 3.391 1.00 96.75 125 ASN A O 1
ATOM 980 N N . ASP A 1 126 ? -3.939 11.879 3.924 1.00 95.38 126 ASP A N 1
ATOM 981 C CA . ASP A 1 126 ? -4.182 12.946 2.937 1.00 95.38 126 ASP A CA 1
ATOM 982 C C . ASP A 1 126 ? -3.330 14.202 3.164 1.00 95.38 126 ASP A C 1
ATOM 984 O O . ASP A 1 126 ? -3.168 15.019 2.262 1.00 95.38 126 ASP A O 1
ATOM 988 N N . SER A 1 127 ? -2.774 14.359 4.366 1.00 95.06 127 SER A N 1
ATOM 989 C CA . SER A 1 127 ? -1.858 15.452 4.707 1.00 95.06 127 SER A CA 1
ATOM 990 C C . SER A 1 127 ? -0.375 15.077 4.594 1.00 95.06 127 SER A C 1
ATOM 992 O O . SER A 1 127 ? 0.490 15.946 4.716 1.00 95.06 127 SER A O 1
ATOM 994 N N . ASP A 1 128 ? -0.065 13.800 4.361 1.00 95.38 128 ASP A N 1
ATOM 995 C CA . ASP A 1 128 ? 1.299 13.287 4.291 1.00 95.38 128 ASP A CA 1
ATOM 996 C C . ASP A 1 128 ? 1.880 13.453 2.881 1.00 95.38 128 ASP A C 1
ATOM 998 O O . ASP A 1 128 ? 1.280 13.023 1.904 1.00 95.38 128 ASP A O 1
ATOM 1002 N N . SER A 1 129 ? 3.065 14.053 2.753 1.00 93.31 129 SER A N 1
ATOM 1003 C CA . SER A 1 129 ? 3.687 14.341 1.450 1.00 93.31 129 SER A CA 1
ATOM 1004 C C . SER A 1 129 ? 4.781 13.356 1.031 1.00 93.31 129 SER A C 1
ATOM 1006 O O . SER A 1 129 ? 5.430 13.563 0.001 1.00 93.31 129 SER A O 1
ATOM 1008 N N . LYS A 1 130 ? 5.047 12.315 1.830 1.00 93.75 130 LYS A N 1
ATOM 1009 C CA . LYS A 1 130 ? 6.214 11.433 1.659 1.00 93.75 130 LYS A CA 1
ATOM 1010 C C . LYS A 1 130 ? 5.866 9.949 1.564 1.00 93.75 130 LYS A C 1
ATOM 1012 O O . LYS A 1 130 ? 6.663 9.197 1.009 1.00 93.75 130 LYS A O 1
ATOM 1017 N N . GLY A 1 131 ? 4.717 9.529 2.069 1.00 95.75 131 GLY A N 1
ATOM 1018 C CA . GLY A 1 131 ? 4.410 8.153 2.434 1.00 95.75 131 GLY A CA 1
ATOM 1019 C C . GLY A 1 131 ? 4.840 7.847 3.866 1.00 95.75 131 GLY A C 1
ATOM 1020 O O . GLY A 1 131 ? 5.723 8.497 4.431 1.00 95.75 131 GLY A O 1
ATOM 1021 N N . ALA A 1 132 ? 4.222 6.829 4.454 1.00 97.88 132 ALA A N 1
ATOM 1022 C CA . ALA A 1 132 ? 4.482 6.431 5.831 1.00 97.88 132 ALA A CA 1
ATOM 1023 C C . ALA A 1 132 ? 4.373 4.917 6.011 1.00 97.88 132 ALA A C 1
ATOM 1025 O O . ALA A 1 132 ? 3.856 4.209 5.155 1.00 97.88 132 ALA A O 1
ATOM 1026 N N . ILE A 1 133 ? 4.839 4.428 7.154 1.00 98.19 133 ILE A N 1
ATOM 1027 C CA . ILE A 1 133 ? 4.571 3.069 7.628 1.00 98.19 133 ILE A CA 1
ATOM 1028 C C . ILE A 1 133 ? 3.882 3.220 8.977 1.00 98.19 133 ILE A C 1
ATOM 1030 O O . ILE A 1 133 ? 4.368 3.963 9.839 1.00 98.19 133 ILE A O 1
ATOM 1034 N N . LYS A 1 134 ? 2.712 2.601 9.139 1.00 97.69 134 LYS A N 1
ATOM 1035 C CA . LYS A 1 134 ? 1.908 2.702 10.360 1.00 97.69 134 LYS A CA 1
ATOM 1036 C C . LYS A 1 134 ? 1.419 1.336 10.788 1.00 97.69 134 LYS A C 1
ATOM 1038 O O . LYS A 1 134 ? 0.871 0.596 9.988 1.00 97.69 134 LYS A O 1
ATOM 1043 N N . LYS A 1 135 ? 1.559 1.067 12.079 1.00 96.94 135 LYS A N 1
ATOM 1044 C CA . LYS A 1 135 ? 0.986 -0.090 12.759 1.00 96.94 135 LYS A CA 1
ATOM 1045 C C . LYS A 1 135 ? -0.377 0.313 13.291 1.00 96.94 135 LYS A C 1
ATOM 1047 O O . LYS A 1 135 ? -0.443 1.084 14.248 1.00 96.94 135 LYS A O 1
ATOM 1052 N N . LEU A 1 136 ? -1.440 -0.118 12.620 1.00 96.25 136 LEU A N 1
ATOM 1053 C CA . LEU A 1 136 ? -2.806 0.271 12.982 1.00 96.25 136 LEU A CA 1
ATOM 1054 C C . LEU A 1 136 ? -3.279 -0.471 14.243 1.00 96.25 136 LEU A C 1
ATOM 1056 O O . LEU A 1 136 ? -4.160 0.004 14.954 1.00 96.25 136 LEU A O 1
ATOM 1060 N N . GLY A 1 137 ? -2.653 -1.606 14.557 1.00 94.50 137 GLY A N 1
ATOM 1061 C CA . GLY A 1 137 ? -2.993 -2.443 15.696 1.00 94.50 137 GLY A CA 1
ATOM 1062 C C . GLY A 1 137 ? -4.387 -3.052 15.567 1.00 94.50 137 GLY A C 1
ATOM 1063 O O . GLY A 1 137 ? -4.941 -3.168 14.474 1.00 94.50 137 GLY A O 1
ATOM 1064 N N . LYS A 1 138 ? -4.939 -3.467 16.711 1.00 94.06 138 LYS A N 1
ATOM 1065 C CA . LYS A 1 138 ? -6.249 -4.138 16.816 1.00 94.06 138 LYS A CA 1
ATOM 1066 C C . LYS A 1 138 ? -7.160 -3.558 17.889 1.00 94.06 138 LYS A C 1
ATOM 1068 O O . LYS A 1 138 ? -8.200 -4.124 18.194 1.00 94.06 138 LYS A O 1
ATOM 1073 N N . ARG A 1 139 ? -6.732 -2.487 18.555 1.00 91.94 139 ARG A N 1
ATOM 1074 C CA . ARG A 1 139 ? -7.453 -1.926 19.696 1.00 91.94 139 ARG A CA 1
ATOM 1075 C C . ARG A 1 139 ? -7.744 -0.467 19.434 1.00 91.94 139 ARG A C 1
ATOM 1077 O O . ARG A 1 139 ? -6.850 0.374 19.544 1.00 91.94 139 ARG A O 1
ATOM 1084 N N . PHE A 1 140 ? -9.007 -0.190 19.143 1.00 92.19 140 PHE A N 1
ATOM 1085 C CA . PHE A 1 140 ? -9.454 1.137 18.771 1.00 92.19 140 PHE A CA 1
ATOM 1086 C C . PHE A 1 140 ? -10.269 1.754 19.907 1.00 92.19 140 PHE A C 1
ATOM 1088 O O . PHE A 1 140 ? -11.480 1.608 20.007 1.00 92.19 140 PHE A O 1
ATOM 1095 N N . THR A 1 141 ? -9.571 2.379 20.854 1.00 86.62 141 THR A N 1
ATOM 1096 C CA . THR A 1 141 ? -10.192 3.000 22.032 1.00 86.62 141 THR A CA 1
ATOM 1097 C C . THR A 1 141 ? -9.603 4.380 22.280 1.00 86.62 141 THR A C 1
ATOM 1099 O O . THR A 1 141 ? -8.398 4.589 22.112 1.00 86.62 141 THR A O 1
ATOM 1102 N N . GLY A 1 142 ? -10.428 5.321 22.741 1.00 86.25 142 GLY A N 1
ATOM 1103 C CA . GLY A 1 142 ? -9.989 6.679 23.056 1.00 86.25 142 GLY A CA 1
ATOM 1104 C C . GLY A 1 142 ? -9.441 7.402 21.824 1.00 86.25 142 GLY A C 1
ATOM 1105 O O . GLY A 1 142 ? -10.177 7.666 20.883 1.00 86.25 142 GLY A O 1
ATOM 1106 N N . LYS A 1 143 ? -8.145 7.739 21.834 1.00 81.50 143 LYS A N 1
ATOM 1107 C CA . LYS A 1 143 ? -7.481 8.474 20.737 1.00 81.50 143 LYS A CA 1
ATOM 1108 C C . LYS A 1 143 ? -6.965 7.578 19.608 1.00 81.50 143 LYS A C 1
ATOM 1110 O O . LYS A 1 143 ? -6.519 8.103 18.592 1.00 81.50 143 LYS A O 1
ATOM 1115 N N . SER A 1 144 ? -6.978 6.261 19.788 1.00 85.94 144 SER A N 1
ATOM 1116 C CA . SER A 1 144 ? -6.579 5.307 18.754 1.00 85.94 144 SER A CA 1
ATOM 1117 C C . SER A 1 144 ? -7.809 4.936 17.942 1.00 85.94 144 SER A C 1
ATOM 1119 O O . SER A 1 144 ? -8.410 3.904 18.186 1.00 85.94 144 SER A O 1
ATOM 1121 N N . THR A 1 145 ? -8.234 5.802 17.031 1.00 93.56 145 THR A N 1
ATOM 1122 C CA . THR A 1 145 ? -9.346 5.520 16.115 1.00 93.56 145 THR A CA 1
ATOM 1123 C C . THR A 1 145 ? -8.818 5.300 14.707 1.00 93.56 145 THR A C 1
ATOM 1125 O O . THR A 1 145 ? -7.741 5.792 14.359 1.00 93.56 145 THR A O 1
ATOM 1128 N N . VAL A 1 146 ? -9.570 4.555 13.902 1.00 96.62 146 VAL A N 1
ATOM 1129 C CA . VAL A 1 146 ? -9.309 4.376 12.475 1.00 96.62 146 VAL A CA 1
ATOM 1130 C C . VAL A 1 146 ? -10.548 4.787 11.689 1.00 96.62 146 VAL A C 1
ATOM 1132 O O . VAL A 1 146 ? -11.670 4.436 12.048 1.00 96.62 146 VAL A O 1
ATOM 1135 N N . SER A 1 147 ? -10.367 5.571 10.634 1.00 96.88 147 SER A N 1
ATOM 1136 C CA . SER A 1 147 ? -11.482 6.014 9.801 1.00 96.88 147 SER A CA 1
ATOM 1137 C C . SER A 1 147 ? -11.036 6.344 8.389 1.00 96.88 147 SER A C 1
ATOM 1139 O O . SER A 1 147 ? -9.859 6.594 8.132 1.00 96.88 147 SER A O 1
ATOM 1141 N N . TRP A 1 148 ? -11.991 6.386 7.470 1.00 97.50 148 TRP A N 1
ATOM 1142 C CA . TRP A 1 148 ? -11.777 6.954 6.146 1.00 97.50 148 TRP A CA 1
ATOM 1143 C C . TRP A 1 148 ? -11.953 8.470 6.178 1.00 97.50 148 TRP A C 1
ATOM 1145 O O . TRP A 1 148 ? -12.754 8.988 6.954 1.00 97.50 148 TRP A O 1
ATOM 1155 N N . THR A 1 149 ? -11.234 9.176 5.315 1.00 96.12 149 THR A N 1
ATOM 1156 C CA . THR A 1 149 ? -11.557 10.559 4.958 1.00 96.12 149 THR A CA 1
ATOM 1157 C C . THR A 1 149 ? -12.492 10.598 3.750 1.00 96.12 149 THR A C 1
ATOM 1159 O O . THR A 1 149 ? -12.695 9.606 3.040 1.00 96.12 149 THR A O 1
ATOM 1162 N N . GLU A 1 150 ? -12.996 11.790 3.448 1.00 94.00 150 GLU A N 1
ATOM 1163 C CA . GLU A 1 150 ? -13.840 12.059 2.282 1.00 94.00 150 GLU A CA 1
ATOM 1164 C C . GLU A 1 150 ? -13.056 12.206 0.969 1.00 94.00 150 GLU A C 1
ATOM 1166 O O . GLU A 1 150 ? -13.664 12.277 -0.094 1.00 94.00 150 GLU A O 1
ATOM 1171 N N . SER A 1 151 ? -11.716 12.206 1.001 1.00 91.75 151 SER A N 1
ATOM 1172 C CA . SER A 1 151 ? -10.891 12.636 -0.141 1.00 91.75 151 SER A CA 1
ATOM 1173 C C . SER A 1 151 ? -10.965 11.748 -1.384 1.00 91.75 151 SER A C 1
ATOM 1175 O O . SER A 1 151 ? -10.570 12.186 -2.463 1.00 91.75 151 SER A O 1
ATOM 1177 N N . LEU A 1 152 ? -11.434 10.504 -1.250 1.00 90.38 152 LEU A N 1
ATOM 1178 C CA . LEU A 1 152 ? -11.548 9.560 -2.367 1.00 90.38 152 LEU A CA 1
ATOM 1179 C C . LEU A 1 152 ? -12.938 8.947 -2.517 1.00 90.38 152 LEU A C 1
ATOM 1181 O O . LEU A 1 152 ? -13.437 8.830 -3.637 1.00 90.38 152 LEU A O 1
ATOM 1185 N N . HIS A 1 153 ? -13.519 8.484 -1.412 1.00 88.69 153 HIS A N 1
ATOM 1186 C CA . HIS A 1 153 ? -14.692 7.610 -1.422 1.00 88.69 153 HIS A CA 1
ATOM 1187 C C . HIS A 1 153 ? -15.695 7.979 -0.314 1.00 88.69 153 HIS A C 1
ATOM 1189 O O . HIS A 1 153 ? -16.270 7.081 0.286 1.00 88.69 153 HIS A O 1
ATOM 1195 N N . GLU A 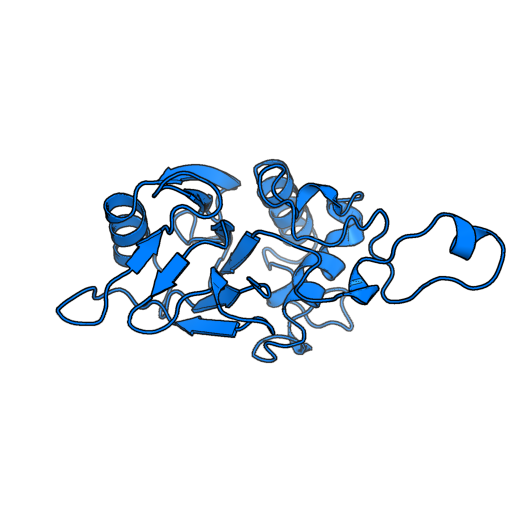1 154 ? -15.887 9.275 -0.026 1.00 89.56 154 GLU A N 1
ATOM 1196 C CA . GLU A 1 154 ? -16.985 9.785 0.826 1.00 89.56 154 GLU A CA 1
ATOM 1197 C C . GLU A 1 154 ? -17.163 8.997 2.145 1.00 89.56 154 GLU A C 1
ATOM 1199 O O . GLU A 1 154 ? -18.187 8.356 2.377 1.00 89.56 154 GLU A O 1
ATOM 1204 N N . ASN A 1 155 ? -16.138 8.998 3.008 1.00 92.50 155 ASN A N 1
ATOM 1205 C CA . ASN A 1 155 ? -16.115 8.270 4.291 1.00 92.50 155 ASN A CA 1
ATOM 1206 C C . ASN A 1 155 ? -16.140 6.734 4.185 1.00 92.50 155 ASN A C 1
ATOM 1208 O O . ASN A 1 155 ? -16.404 6.027 5.164 1.00 92.50 155 ASN A O 1
ATOM 1212 N N . GLN A 1 156 ? -15.807 6.204 3.013 1.00 94.50 156 GLN A N 1
ATOM 1213 C CA . GLN A 1 156 ? -15.622 4.779 2.774 1.00 94.50 156 GLN A CA 1
ATOM 1214 C C . GLN A 1 156 ? -14.267 4.507 2.122 1.00 94.50 156 GLN A C 1
ATOM 1216 O O . GLN A 1 156 ? -13.505 5.412 1.763 1.00 94.50 156 GLN A O 1
ATOM 1221 N N . GLY A 1 157 ? -13.965 3.227 1.965 1.00 95.88 157 GLY A N 1
ATOM 1222 C CA . GLY A 1 157 ? -12.787 2.758 1.263 1.00 95.88 157 GLY A CA 1
ATOM 1223 C C . GLY A 1 157 ? -12.977 1.347 0.742 1.00 95.88 157 GLY A C 1
ATOM 1224 O O . GLY A 1 157 ? -13.932 0.657 1.093 1.00 95.88 157 GLY A O 1
ATOM 1225 N N . ASN A 1 158 ? -12.058 0.921 -0.115 1.00 96.94 158 ASN A N 1
ATOM 1226 C CA . ASN A 1 158 ? -11.990 -0.468 -0.547 1.00 96.94 158 ASN A CA 1
ATOM 1227 C C . ASN A 1 158 ? -10.827 -1.146 0.167 1.00 96.94 158 ASN A C 1
ATOM 1229 O O . ASN A 1 158 ? -9.731 -0.590 0.245 1.00 96.94 158 ASN A O 1
ATOM 1233 N N . ILE A 1 159 ? -11.072 -2.355 0.648 1.00 97.62 159 ILE A N 1
ATOM 1234 C CA . ILE A 1 159 ? -10.098 -3.234 1.280 1.00 97.62 159 ILE A CA 1
ATOM 1235 C C . ILE A 1 159 ? -9.955 -4.461 0.383 1.00 97.62 159 ILE A C 1
ATOM 1237 O O . ILE A 1 159 ? -10.945 -5.029 -0.068 1.00 97.62 159 ILE A O 1
ATOM 1241 N N . LEU A 1 160 ? -8.720 -4.845 0.099 1.00 97.94 160 LEU A N 1
ATOM 1242 C CA . LEU A 1 160 ? -8.337 -6.089 -0.551 1.00 97.94 160 LEU A CA 1
ATOM 1243 C C . LEU A 1 160 ? -7.733 -6.995 0.518 1.00 97.94 160 LEU A C 1
ATOM 1245 O O . LEU A 1 160 ? -6.781 -6.602 1.196 1.00 97.94 160 LEU A O 1
ATOM 1249 N N . LEU A 1 161 ? -8.300 -8.185 0.662 1.00 97.06 161 LEU A N 1
ATOM 1250 C CA . LEU A 1 161 ? -7.824 -9.205 1.587 1.00 97.06 161 LEU A CA 1
ATOM 1251 C C . LEU A 1 161 ? -6.819 -10.138 0.893 1.00 97.06 161 LEU A C 1
ATOM 1253 O O . LEU A 1 161 ? -6.734 -10.156 -0.340 1.00 97.06 161 LEU A O 1
ATOM 1257 N N . SER A 1 162 ? -6.046 -10.901 1.670 1.00 95.00 162 SER A N 1
ATOM 1258 C CA . SER A 1 162 ? -5.028 -11.823 1.137 1.00 95.00 162 SER A CA 1
ATOM 1259 C C . SER A 1 162 ? -5.610 -12.887 0.204 1.00 95.00 162 SER A C 1
ATOM 1261 O O . SER A 1 162 ? -4.948 -13.309 -0.740 1.00 95.00 162 SER A O 1
ATOM 1263 N N . ASP A 1 163 ? -6.872 -13.280 0.399 1.00 92.38 163 ASP A N 1
ATOM 1264 C CA . ASP A 1 163 ? -7.575 -14.216 -0.489 1.00 92.38 163 ASP A CA 1
ATOM 1265 C C . ASP A 1 163 ? -7.947 -13.629 -1.865 1.00 92.38 163 ASP A C 1
ATOM 1267 O O . ASP A 1 163 ? -8.483 -14.337 -2.718 1.00 92.38 163 ASP A O 1
ATOM 1271 N N . SER A 1 164 ? -7.613 -12.358 -2.113 1.00 94.00 164 SER A N 1
ATOM 1272 C CA . SER A 1 164 ? -7.967 -11.559 -3.293 1.00 94.00 164 SER A CA 1
ATOM 1273 C C . SER A 1 164 ? -9.418 -11.087 -3.383 1.00 94.00 164 SER A C 1
ATOM 1275 O O . SER A 1 164 ? -9.815 -10.494 -4.396 1.00 94.00 164 SER A O 1
ATOM 1277 N N . SER A 1 165 ? -10.213 -11.267 -2.329 1.00 95.44 165 SER A N 1
ATOM 1278 C CA . SER A 1 165 ? -11.529 -10.647 -2.228 1.00 95.44 165 SER A CA 1
ATOM 1279 C C . SER A 1 165 ? -11.404 -9.142 -1.967 1.00 95.44 165 SER A C 1
ATOM 1281 O O . SER A 1 165 ? -10.501 -8.664 -1.278 1.00 95.44 165 SER A O 1
ATOM 1283 N N . VAL A 1 166 ? -12.311 -8.366 -2.567 1.00 96.56 166 VAL A N 1
ATOM 1284 C CA . VAL A 1 166 ? -12.365 -6.908 -2.403 1.00 96.56 166 VAL A CA 1
ATOM 1285 C C . VAL A 1 166 ? -13.682 -6.543 -1.750 1.00 96.56 166 VAL A C 1
ATOM 1287 O O . VAL A 1 166 ? -14.742 -6.914 -2.248 1.00 96.56 166 VAL A O 1
ATOM 1290 N N . GLN A 1 167 ? -13.595 -5.785 -0.668 1.00 95.75 167 GLN A N 1
ATOM 1291 C CA . GLN A 1 167 ? -14.713 -5.386 0.169 1.00 95.75 167 GLN A CA 1
ATOM 1292 C C . GLN A 1 167 ? -14.761 -3.863 0.218 1.00 95.75 167 GLN A C 1
ATOM 1294 O O . GLN A 1 167 ? -13.755 -3.218 0.520 1.00 95.75 167 GLN A O 1
ATOM 1299 N N . GLN A 1 168 ? -15.922 -3.276 -0.062 1.00 95.31 168 GLN A N 1
ATOM 1300 C CA . GLN A 1 168 ? -16.154 -1.883 0.302 1.00 95.31 168 GLN A CA 1
ATOM 1301 C C . GLN A 1 168 ? -16.448 -1.830 1.803 1.00 95.31 168 GLN A C 1
ATOM 1303 O O . GLN A 1 168 ? -17.216 -2.641 2.322 1.00 95.31 168 GLN A O 1
ATOM 1308 N N . ALA A 1 169 ? -15.816 -0.903 2.511 1.00 96.75 169 ALA A N 1
ATOM 1309 C CA . ALA A 1 169 ? -15.901 -0.808 3.957 1.00 96.75 169 ALA A CA 1
ATOM 1310 C C . ALA A 1 169 ? -16.162 0.635 4.394 1.00 96.75 169 ALA A C 1
ATOM 1312 O O . ALA A 1 169 ? -15.494 1.567 3.947 1.00 96.75 169 ALA A O 1
ATOM 1313 N N . SER A 1 170 ? -17.097 0.798 5.329 1.00 97.19 170 SER A N 1
ATOM 1314 C CA . SER A 1 170 ? -17.187 1.980 6.188 1.00 97.19 170 SER A CA 1
ATOM 1315 C C . SER A 1 170 ? -16.018 2.012 7.182 1.00 97.19 170 SER A C 1
ATOM 1317 O O . SER A 1 170 ? -15.256 1.047 7.292 1.00 97.19 170 SER A O 1
ATOM 1319 N N . SER A 1 171 ? -15.884 3.096 7.950 1.00 96.75 171 SER A N 1
ATOM 1320 C CA . SER A 1 171 ? -14.876 3.189 9.019 1.00 96.75 171 SER A CA 1
ATOM 1321 C C . SER A 1 171 ? -15.062 2.095 10.077 1.00 96.75 171 SER A C 1
ATOM 1323 O O . SER A 1 171 ? -14.102 1.420 10.432 1.00 96.75 171 SER A O 1
ATOM 1325 N N . SER A 1 172 ? -16.306 1.839 10.500 1.00 95.75 172 SER A N 1
ATOM 1326 C CA . SER A 1 172 ? -16.620 0.764 11.453 1.00 95.75 172 SER A CA 1
ATOM 1327 C C . SER A 1 172 ? -16.284 -0.623 10.906 1.00 95.75 172 SER A C 1
ATOM 1329 O O . SER A 1 172 ? -15.804 -1.485 11.637 1.00 95.75 172 SER A O 1
ATOM 1331 N N . LYS A 1 173 ? -16.487 -0.852 9.603 1.00 96.81 173 LYS A N 1
ATOM 1332 C CA . LYS A 1 173 ? -16.147 -2.134 8.986 1.00 96.81 173 LYS A CA 1
ATOM 1333 C C . LYS A 1 173 ? -14.637 -2.301 8.797 1.00 96.81 173 LYS A C 1
ATOM 1335 O O . LYS A 1 173 ? -14.144 -3.409 8.981 1.00 96.81 173 LYS A O 1
ATOM 1340 N N . LEU A 1 174 ? -13.906 -1.228 8.474 1.00 97.12 174 LEU A N 1
ATOM 1341 C CA . LEU A 1 174 ? -12.437 -1.226 8.464 1.00 97.12 174 LEU A CA 1
ATOM 1342 C C . LEU A 1 174 ? -11.886 -1.595 9.846 1.00 97.12 174 LEU A C 1
ATOM 1344 O O . LEU A 1 174 ? -11.013 -2.453 9.939 1.00 97.12 174 LEU A O 1
ATOM 1348 N N . GLU A 1 175 ? -12.424 -0.985 10.903 1.00 96.75 175 GLU A N 1
ATOM 1349 C CA . GLU A 1 175 ? -12.064 -1.301 12.285 1.00 96.75 175 GLU A CA 1
ATOM 1350 C C . GLU A 1 175 ? -12.258 -2.792 12.584 1.00 96.75 175 GLU A C 1
ATOM 1352 O O . GLU A 1 175 ? -11.324 -3.457 13.028 1.00 96.75 175 GLU A O 1
ATOM 1357 N N . GLN A 1 176 ? -13.426 -3.341 12.235 1.00 96.56 176 GLN A N 1
ATOM 1358 C CA . GLN A 1 176 ? -13.724 -4.762 12.407 1.00 96.56 176 GLN A CA 1
ATOM 1359 C C . GLN A 1 176 ? -12.723 -5.665 11.666 1.00 96.56 176 GLN A C 1
ATOM 1361 O O . GLN A 1 176 ? -12.213 -6.613 12.252 1.00 96.56 176 GLN A O 1
ATOM 1366 N N . TYR A 1 177 ? -12.380 -5.358 10.407 1.00 97.00 177 TYR A N 1
ATOM 1367 C CA . TYR A 1 177 ? -11.377 -6.134 9.663 1.00 97.00 177 TYR A CA 1
ATOM 1368 C C . TYR A 1 177 ? -9.996 -6.104 10.326 1.00 97.00 177 TYR A C 1
ATOM 1370 O O . TYR A 1 177 ? -9.292 -7.110 10.318 1.00 97.00 177 TYR A O 1
ATOM 1378 N N . LEU A 1 178 ? -9.597 -4.972 10.910 1.00 97.06 178 LEU A N 1
ATOM 1379 C CA . LEU A 1 178 ? -8.325 -4.858 11.626 1.00 97.06 178 LEU A CA 1
ATOM 1380 C C . LEU A 1 178 ? -8.339 -5.666 12.931 1.00 97.06 178 LEU A C 1
ATOM 1382 O O . LEU A 1 178 ? -7.337 -6.301 13.259 1.00 97.06 178 LEU A O 1
ATOM 1386 N N . VAL A 1 179 ? -9.461 -5.670 13.655 1.00 96.50 179 VAL A N 1
ATOM 1387 C CA . VAL A 1 179 ? -9.650 -6.473 14.875 1.00 96.50 179 VAL A CA 1
ATOM 1388 C C . VAL A 1 179 ? -9.604 -7.972 14.561 1.00 96.50 179 VAL A C 1
ATOM 1390 O O . VAL A 1 179 ? -8.872 -8.706 15.225 1.00 96.50 179 VAL A O 1
ATOM 1393 N N . ASP A 1 180 ? -10.334 -8.408 13.531 1.00 95.69 180 ASP A N 1
ATOM 1394 C CA . ASP A 1 180 ? -10.496 -9.825 13.171 1.00 95.69 180 ASP A CA 1
ATOM 1395 C C . ASP A 1 180 ? -9.290 -10.409 12.417 1.00 95.69 180 ASP A C 1
ATOM 1397 O O . ASP A 1 180 ? -9.120 -11.628 12.348 1.00 95.69 180 ASP A O 1
ATOM 1401 N N . SER A 1 181 ? -8.452 -9.550 11.831 1.00 95.75 181 SER A N 1
ATOM 1402 C CA . SER A 1 181 ? -7.228 -9.927 11.121 1.00 95.75 181 SER A CA 1
ATOM 1403 C C . SER A 1 181 ? -6.291 -10.749 12.011 1.00 95.75 181 SER A C 1
ATOM 1405 O O . SER A 1 181 ? -6.143 -10.500 13.210 1.00 95.75 181 SER A O 1
ATOM 1407 N N . SER A 1 182 ? -5.581 -11.701 11.408 1.00 95.62 182 SER A N 1
ATOM 1408 C CA . SER A 1 182 ? -4.549 -12.501 12.076 1.00 95.62 182 SER A CA 1
ATOM 1409 C C . SER A 1 182 ? -3.171 -11.822 12.093 1.00 95.62 182 SER A C 1
ATOM 1411 O O . SER A 1 182 ? -2.244 -12.354 12.705 1.00 95.62 182 SER A O 1
ATOM 1413 N N . ALA A 1 183 ? -3.001 -10.660 11.447 1.00 95.62 183 ALA A N 1
ATOM 1414 C CA . ALA A 1 183 ? -1.764 -9.869 11.505 1.00 95.62 183 ALA A CA 1
ATOM 1415 C C . ALA A 1 183 ? -1.428 -9.478 12.954 1.00 95.62 183 ALA A C 1
ATOM 1417 O O . ALA A 1 183 ? -2.324 -9.357 13.779 1.00 95.62 183 ALA A O 1
ATOM 1418 N N . LYS A 1 184 ? -0.161 -9.279 13.309 1.00 95.12 184 LYS A N 1
ATOM 1419 C CA . LYS A 1 184 ? 0.230 -8.871 14.664 1.00 95.12 184 LYS A CA 1
ATOM 1420 C C . LYS A 1 184 ? -0.053 -7.387 14.889 1.00 95.12 184 LYS A C 1
ATOM 1422 O O . LYS A 1 184 ? -0.708 -7.036 15.869 1.00 95.12 184 LYS A O 1
ATOM 1427 N N . ASP A 1 185 ? 0.409 -6.546 13.968 1.00 96.00 185 ASP A N 1
ATOM 1428 C CA . ASP A 1 185 ? 0.406 -5.090 14.112 1.00 96.00 185 ASP A CA 1
ATOM 1429 C C . ASP A 1 185 ? -0.533 -4.382 13.113 1.00 96.00 185 ASP A C 1
ATOM 1431 O O . ASP A 1 185 ? -0.744 -3.172 13.236 1.00 96.00 185 ASP A O 1
ATOM 1435 N N . ASN A 1 186 ? -1.101 -5.108 12.140 1.00 97.12 186 ASN A N 1
ATOM 1436 C CA . ASN A 1 186 ? -1.763 -4.545 10.957 1.00 97.12 186 ASN A CA 1
ATOM 1437 C C . ASN A 1 186 ? -0.919 -3.411 10.352 1.00 97.12 186 ASN A C 1
ATOM 1439 O O . ASN A 1 186 ? -1.379 -2.274 10.191 1.00 97.12 186 ASN A O 1
ATOM 1443 N N . GLU A 1 187 ? 0.359 -3.698 10.106 1.00 97.75 187 GLU A N 1
ATOM 1444 C CA . GLU A 1 187 ? 1.279 -2.720 9.545 1.00 97.75 187 GLU A CA 1
ATOM 1445 C C . GLU A 1 187 ? 0.939 -2.415 8.080 1.00 97.75 187 GLU A C 1
ATOM 1447 O O . GLU A 1 187 ? 0.901 -3.295 7.222 1.00 97.75 187 GLU A O 1
ATOM 1452 N N . MET A 1 188 ? 0.690 -1.135 7.803 1.00 97.94 188 MET A N 1
ATOM 1453 C CA . MET A 1 188 ? 0.355 -0.612 6.487 1.00 97.94 188 MET A CA 1
ATOM 1454 C C . MET A 1 188 ? 1.412 0.368 5.984 1.00 97.94 188 MET A C 1
ATOM 1456 O O . MET A 1 188 ? 1.814 1.311 6.674 1.00 97.94 188 MET A O 1
ATOM 1460 N N . LEU A 1 189 ? 1.803 0.171 4.731 1.00 98.31 189 LEU A N 1
ATOM 1461 C CA . LEU A 1 189 ? 2.723 0.995 3.967 1.00 98.31 189 LEU A CA 1
ATOM 1462 C C . LEU A 1 189 ? 1.900 1.944 3.095 1.00 98.31 189 LEU A C 1
ATOM 1464 O O . LEU A 1 189 ? 1.225 1.534 2.149 1.00 98.31 189 LEU A O 1
ATOM 1468 N N . PHE A 1 190 ? 1.935 3.226 3.435 1.00 98.12 190 PHE A N 1
ATOM 1469 C CA . PHE A 1 190 ? 1.152 4.281 2.806 1.00 98.12 190 PHE A CA 1
ATOM 1470 C C . PHE A 1 190 ? 1.905 4.959 1.649 1.00 98.12 190 PHE A C 1
ATOM 1472 O O . PHE A 1 190 ? 3.110 5.217 1.773 1.00 98.12 190 PHE A O 1
ATOM 1479 N N . PRO A 1 191 ? 1.212 5.311 0.546 1.00 97.56 191 PRO A N 1
ATOM 1480 C CA . PRO A 1 191 ? 1.710 6.299 -0.414 1.00 97.56 191 PRO A CA 1
ATOM 1481 C C . PRO A 1 191 ? 1.727 7.707 0.200 1.00 97.56 191 PRO A C 1
ATOM 1483 O O . PRO A 1 191 ? 1.146 7.928 1.254 1.00 97.56 191 PRO A O 1
ATOM 1486 N N . ALA A 1 192 ? 2.314 8.684 -0.494 1.00 96.06 192 ALA A N 1
ATOM 1487 C CA . ALA A 1 192 ? 2.165 10.102 -0.145 1.00 96.06 192 ALA A CA 1
ATOM 1488 C C . ALA A 1 192 ? 0.739 10.567 -0.477 1.00 96.06 192 ALA A C 1
ATOM 1490 O O . ALA A 1 192 ? 0.305 10.376 -1.609 1.00 96.06 192 ALA A O 1
ATOM 1491 N N . GLY A 1 193 ? -0.026 11.123 0.460 1.00 90.12 193 GLY A N 1
ATOM 1492 C CA . GLY A 1 193 ? -1.409 11.549 0.218 1.00 90.12 193 GLY A CA 1
ATOM 1493 C C . GLY A 1 193 ? -1.580 12.954 -0.361 1.00 90.12 193 GLY A C 1
ATOM 1494 O O . GLY A 1 193 ? -2.472 13.122 -1.195 1.00 90.12 193 GLY A O 1
ATOM 1495 N N . LYS A 1 194 ? -0.727 13.914 0.009 1.00 80.62 194 LYS A N 1
ATOM 1496 C CA . LYS A 1 194 ? -0.670 15.266 -0.575 1.00 80.62 194 LYS A CA 1
ATOM 1497 C C . LYS A 1 194 ? 0.328 15.304 -1.704 1.00 80.62 194 LYS A C 1
ATOM 1499 O O . LYS A 1 194 ? 1.412 14.758 -1.434 1.00 80.62 194 LYS A O 1
#

Radius of gyration: 15.86 Å; chains: 1; bounding box: 35×36×51 Å